Protein AF-A0A0N4WCD0-F1 (afdb_monomer_lite)

Secondary structure (DSSP, 8-state):
-PEEEES-TTS--EEEES-TT---HHHHHHHHHTT--HHHHHHSPPTTEEE--SSPPTT--EEES-EE-TT--GGGGG--EEES-EEEES---SBPPP-TT--EEE--SSS-SEEEES-TT--B-GGGTT-EEE-S-STTSEEEES-TT--B-GGGTTSHHHHHH-TTSPB--------SS-S----------------------PPP---PPP------------PPPPPP---------------------------------PPPP---------S-----TTSHHHHHHHHHHHGGG-

Radius of gyration: 32.23 Å; chains: 1; bounding box: 66×83×94 Å

Sequence (302 aa):
MPRLEIQDPFSSEIVIWDNPQLDTSPVLNECKIKKCPDRLMEHIQMPFTCSYQLPIPEGCLNVYGDFDLTNFHESFDQVESIIGTMTLSSSNLTSFPKLKNLRAIRQRNDGPVIIIENNPELRDVKALYSLDVYTRNADNAVHVANNTNLCINFTDLDQKFPLHYLGYVDRCMIMTSFVLFVNSIHTDEETVEHTIDYRVDYSVEEPPLDAVPSSETGDSEQIAEFEPAESADESEWHSNLIEDPDSRELSPGTTDHDETAEFEPTKPANKFIEYQFTDGSRIAPCLLSICILAISFMINFI

InterPro domains:
  IPR000494 Receptor L-domain [PF01030] (60-160)
  IPR036941 Receptor L-domain superfamily [G3DSA:3.80.20.20] (53-162)

Structure (mmCIF, N/CA/C/O backbone):
data_AF-A0A0N4WCD0-F1
#
_entry.id   AF-A0A0N4WCD0-F1
#
loop_
_atom_site.group_PDB
_atom_site.id
_atom_site.type_symbol
_atom_site.label_atom_id
_atom_site.label_alt_id
_atom_site.label_comp_id
_atom_site.label_asym_id
_atom_site.label_entity_id
_atom_site.label_seq_id
_atom_site.pdbx_PDB_ins_code
_atom_site.Cartn_x
_atom_site.Cartn_y
_atom_site.Cartn_z
_atom_site.occupancy
_atom_site.B_iso_or_equiv
_atom_site.auth_seq_id
_atom_site.auth_comp_id
_atom_site.auth_asym_id
_atom_site.auth_atom_id
_atom_site.pdbx_PDB_model_num
ATOM 1 N N . MET A 1 1 ? -20.954 -13.016 11.706 1.00 60.72 1 MET A N 1
ATOM 2 C CA . MET A 1 1 ? -20.855 -12.733 13.155 1.00 60.72 1 MET A CA 1
ATOM 3 C C . MET A 1 1 ? -19.471 -12.164 13.394 1.00 60.72 1 MET A C 1
ATOM 5 O O . MET A 1 1 ? -18.554 -12.702 12.784 1.00 60.72 1 MET A O 1
ATOM 9 N N . PRO A 1 2 ? -19.329 -11.102 14.20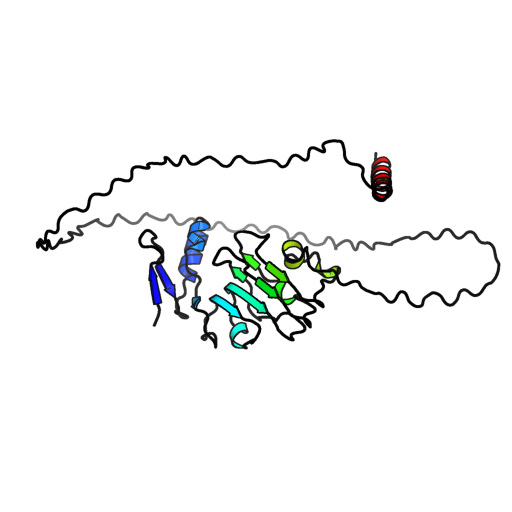5 1.00 77.88 2 PRO A N 1
ATOM 10 C CA . PRO A 1 2 ? -18.021 -10.539 14.519 1.00 77.88 2 PRO A CA 1
ATOM 11 C C . PRO A 1 2 ? -17.154 -11.581 15.229 1.00 77.88 2 PRO A C 1
ATOM 13 O O . PRO A 1 2 ? -17.665 -12.373 16.027 1.00 77.88 2 PRO A O 1
ATOM 16 N N . ARG A 1 3 ? -15.854 -11.582 14.938 1.00 78.06 3 ARG A N 1
ATOM 17 C CA . ARG A 1 3 ? -14.876 -12.439 15.613 1.00 78.06 3 ARG A CA 1
ATOM 18 C C . ARG A 1 3 ? -14.182 -11.622 16.696 1.00 78.06 3 ARG A C 1
ATOM 20 O O . ARG A 1 3 ? -13.513 -10.643 16.392 1.00 78.06 3 ARG A O 1
ATOM 27 N N . LEU A 1 4 ? -14.352 -12.037 17.947 1.00 79.38 4 LEU A N 1
ATOM 28 C CA . LEU A 1 4 ? -13.623 -11.487 19.086 1.00 79.38 4 LEU A CA 1
ATOM 29 C C . LEU A 1 4 ? -12.343 -12.294 19.276 1.00 79.38 4 LEU A C 1
ATOM 31 O O . LEU A 1 4 ? -12.405 -13.514 19.426 1.00 79.38 4 LEU A O 1
ATOM 35 N N . GLU A 1 5 ? -11.202 -11.621 19.259 1.00 77.62 5 GLU A N 1
ATOM 36 C CA . GLU A 1 5 ? -9.900 -12.246 19.460 1.00 77.62 5 GLU A CA 1
ATOM 37 C C . GLU A 1 5 ? -9.120 -11.468 20.516 1.00 77.62 5 GLU A C 1
ATOM 39 O O . GLU A 1 5 ? -8.972 -10.249 20.424 1.00 77.62 5 GLU A O 1
ATOM 44 N N . ILE A 1 6 ? -8.662 -12.188 21.541 1.00 73.75 6 ILE A N 1
ATOM 45 C CA . ILE A 1 6 ? -7.689 -11.690 22.513 1.00 73.75 6 ILE A CA 1
ATOM 46 C C . ILE A 1 6 ? -6.333 -12.084 21.942 1.00 73.75 6 ILE A C 1
ATOM 48 O O . ILE A 1 6 ? -6.036 -13.275 21.840 1.00 73.75 6 ILE A O 1
ATOM 52 N N . GLN A 1 7 ? -5.561 -11.099 21.491 1.00 68.06 7 GLN A N 1
ATOM 53 C CA . GLN A 1 7 ? -4.359 -11.356 20.697 1.00 68.06 7 GLN A CA 1
ATOM 54 C C . GLN A 1 7 ? -3.216 -11.949 21.539 1.00 68.06 7 GLN A C 1
ATOM 56 O O . GLN A 1 7 ? -2.458 -12.788 21.054 1.00 68.06 7 GLN A O 1
ATOM 61 N N . ASP A 1 8 ? -3.138 -11.561 22.812 1.00 71.69 8 ASP A N 1
ATOM 62 C CA . ASP A 1 8 ? -2.209 -12.086 23.815 1.00 71.69 8 ASP A CA 1
ATOM 63 C C . ASP A 1 8 ? -2.917 -12.085 25.186 1.00 71.69 8 ASP A C 1
ATOM 65 O O . ASP A 1 8 ? -3.483 -11.049 25.549 1.00 71.69 8 ASP A O 1
ATOM 69 N N . PRO A 1 9 ? -2.920 -13.196 25.955 1.00 65.69 9 PRO A N 1
ATOM 70 C CA . PRO A 1 9 ? -3.531 -13.258 27.289 1.00 65.69 9 PRO A CA 1
ATOM 71 C C . PRO A 1 9 ? -2.951 -12.256 28.300 1.00 65.69 9 PRO A C 1
ATOM 73 O O . PRO A 1 9 ? -3.588 -11.988 29.318 1.00 65.69 9 PRO A O 1
ATOM 76 N N . PHE A 1 10 ? -1.763 -11.710 28.041 1.00 76.06 10 PHE A N 1
ATOM 77 C CA . PHE A 1 10 ? -1.135 -10.662 28.845 1.00 76.06 10 PHE A CA 1
ATOM 78 C C . PHE A 1 10 ? -1.347 -9.255 28.270 1.00 76.06 10 PHE A C 1
ATOM 80 O O . PHE A 1 10 ? -1.013 -8.269 28.928 1.00 76.06 10 PHE A O 1
ATOM 87 N N . SER A 1 11 ? -1.923 -9.147 27.070 1.00 69.94 11 SER A N 1
ATOM 88 C CA . SER A 1 11 ? -2.360 -7.877 26.494 1.00 69.94 11 SER A CA 1
ATOM 89 C C . SER A 1 11 ? -3.819 -7.604 26.852 1.00 69.94 11 SER A C 1
ATOM 91 O O . SER A 1 11 ? -4.660 -8.500 26.879 1.00 69.94 11 SER A O 1
ATOM 93 N N . SER A 1 12 ? -4.150 -6.337 27.077 1.00 67.50 12 SER A N 1
ATOM 94 C CA . SER A 1 12 ? -5.537 -5.871 27.163 1.00 67.50 12 SER A CA 1
ATOM 95 C C . SER A 1 12 ? -6.133 -5.553 25.783 1.00 67.50 12 SER A C 1
ATOM 97 O O . SER A 1 12 ? -7.112 -4.810 25.691 1.00 67.50 12 SER A O 1
ATOM 99 N N . GLU A 1 13 ? -5.549 -6.086 24.705 1.00 76.31 13 GLU A N 1
ATOM 100 C CA . GLU A 1 13 ? -5.993 -5.825 23.340 1.00 76.31 13 GLU A CA 1
ATOM 101 C C . GLU A 1 13 ? -7.148 -6.761 22.969 1.00 76.31 13 GLU A C 1
ATOM 103 O O . GLU A 1 13 ? -6.990 -7.974 22.807 1.00 76.31 13 GLU A O 1
ATOM 108 N N . ILE A 1 14 ? -8.341 -6.176 22.861 1.00 75.88 14 ILE A N 1
ATOM 109 C CA . ILE A 1 14 ? -9.536 -6.845 22.352 1.00 75.88 14 ILE A CA 1
ATOM 110 C C . ILE A 1 14 ? -9.731 -6.379 20.920 1.00 75.88 14 ILE A C 1
ATOM 112 O O . ILE A 1 14 ? -10.018 -5.202 20.692 1.00 75.88 14 ILE A O 1
ATOM 116 N N . VAL A 1 15 ? -9.636 -7.305 19.968 1.00 80.75 15 VAL A N 1
ATOM 117 C CA . VAL A 1 15 ? -9.880 -6.994 18.559 1.00 80.75 15 VAL A CA 1
ATOM 118 C C . VAL A 1 15 ? -11.186 -7.628 18.096 1.00 80.75 15 VAL A C 1
ATOM 120 O O . VAL A 1 15 ? -11.458 -8.802 18.360 1.00 80.75 15 VAL A O 1
ATOM 123 N N . ILE A 1 16 ? -12.019 -6.834 17.421 1.00 83.31 16 ILE A N 1
ATOM 124 C CA . ILE A 1 16 ? -13.341 -7.225 16.928 1.00 83.31 16 ILE A CA 1
ATOM 125 C C . ILE A 1 16 ? -13.317 -7.247 15.399 1.00 83.31 16 ILE A C 1
ATOM 127 O O . ILE A 1 16 ? -13.691 -6.284 14.732 1.00 83.31 16 ILE A O 1
ATOM 131 N N . TRP A 1 17 ? -12.890 -8.357 14.817 1.00 82.31 17 TRP A N 1
ATOM 132 C CA . TRP A 1 17 ? -12.804 -8.494 13.367 1.00 82.31 17 TRP A CA 1
ATOM 133 C C . TRP A 1 17 ? -14.173 -8.722 12.714 1.00 82.31 17 TRP A C 1
ATOM 135 O O . TRP A 1 17 ? -15.130 -9.178 13.350 1.00 82.31 17 TRP A O 1
ATOM 145 N N . ASP A 1 18 ? -14.237 -8.443 11.410 1.00 87.00 18 ASP A N 1
ATOM 146 C CA . ASP A 1 18 ? -15.380 -8.741 10.536 1.00 87.00 18 ASP A CA 1
ATOM 147 C C . ASP A 1 18 ? -16.692 -8.090 10.995 1.00 87.00 18 ASP A C 1
ATOM 149 O O . ASP A 1 18 ? -17.779 -8.671 10.899 1.00 87.00 18 ASP A O 1
ATOM 153 N N . ASN A 1 19 ? -16.584 -6.860 11.501 1.00 86.56 19 ASN A N 1
ATOM 154 C CA . ASN A 1 19 ? -17.726 -6.037 11.864 1.00 86.56 19 ASN A CA 1
ATOM 155 C C . ASN A 1 19 ? -17.724 -4.720 11.073 1.00 86.56 19 ASN A C 1
ATOM 157 O O . ASN A 1 19 ? -17.278 -3.695 11.592 1.00 86.56 19 ASN A O 1
ATOM 161 N N . PRO A 1 20 ? -18.271 -4.704 9.843 1.00 87.69 20 PRO A N 1
ATOM 162 C CA . PRO A 1 20 ? -18.365 -3.485 9.038 1.00 87.69 20 PRO A CA 1
ATOM 163 C C . PRO A 1 20 ? -19.320 -2.438 9.632 1.00 87.69 20 PRO A C 1
ATOM 165 O O . PRO A 1 20 ? -19.460 -1.362 9.073 1.00 87.69 20 PRO A O 1
ATOM 168 N N . GLN A 1 21 ? -20.004 -2.737 10.741 1.00 90.62 21 GLN A N 1
ATOM 169 C CA . GLN A 1 21 ? -20.857 -1.792 11.469 1.00 90.62 21 GLN A CA 1
ATOM 170 C C . GLN A 1 21 ? -20.163 -1.218 12.712 1.00 90.62 21 GLN A C 1
ATOM 172 O O . GLN A 1 21 ? -20.718 -0.343 13.374 1.00 90.62 21 GLN A O 1
ATOM 177 N N . LEU A 1 22 ? -18.973 -1.717 13.069 1.00 90.75 22 LEU A N 1
ATOM 178 C CA . LEU A 1 22 ? -18.235 -1.220 14.221 1.00 90.75 22 LEU A CA 1
ATOM 179 C C . LEU A 1 22 ? -17.537 0.094 13.872 1.00 90.75 22 LEU A C 1
ATOM 181 O O . LEU A 1 22 ? -16.504 0.107 13.202 1.00 90.75 22 LEU A O 1
ATOM 185 N N . ASP A 1 23 ? -18.088 1.189 14.378 1.00 93.19 23 ASP A N 1
ATOM 186 C CA . ASP A 1 23 ? -17.483 2.511 14.286 1.00 93.19 23 ASP A CA 1
ATOM 187 C C . ASP A 1 23 ? -16.701 2.843 15.567 1.00 93.19 23 ASP A C 1
ATOM 189 O O . ASP A 1 23 ? -17.269 3.205 16.598 1.00 93.19 23 ASP A O 1
ATOM 193 N N . THR A 1 24 ? -15.376 2.720 15.504 1.00 92.50 24 THR A N 1
ATOM 194 C CA . THR A 1 24 ? -14.452 3.123 16.577 1.00 92.50 24 THR A CA 1
ATOM 195 C C . THR A 1 24 ? -13.993 4.580 16.461 1.00 92.50 24 THR A C 1
ATOM 197 O O . THR A 1 24 ? -13.193 5.037 17.284 1.00 92.50 24 THR A O 1
ATOM 200 N N . SER A 1 25 ? -14.510 5.351 15.495 1.00 92.81 25 SER A N 1
ATOM 201 C CA . SER A 1 25 ? -14.170 6.770 15.325 1.00 92.81 25 SER A CA 1
ATOM 202 C C . SER A 1 25 ? -14.362 7.599 16.602 1.00 92.81 25 SER A C 1
ATOM 204 O O . SER A 1 25 ? -13.485 8.419 16.884 1.00 92.81 25 SER A O 1
ATOM 206 N N . PRO A 1 26 ? -15.419 7.397 17.425 1.00 94.38 26 PRO A N 1
ATOM 207 C CA . PRO A 1 26 ? -15.561 8.119 18.691 1.00 94.38 26 PRO A CA 1
ATOM 208 C C . PRO A 1 26 ? -14.384 7.890 19.646 1.00 94.38 26 PRO A C 1
ATOM 210 O O . PRO A 1 26 ? -13.879 8.842 20.236 1.00 94.38 26 PRO A O 1
ATOM 213 N N . VAL A 1 27 ? -13.897 6.648 19.745 1.00 92.38 27 VAL A N 1
ATOM 214 C CA . VAL A 1 27 ? -12.764 6.282 20.610 1.00 92.38 27 VAL A CA 1
ATOM 215 C C . VAL A 1 27 ? -11.472 6.905 20.089 1.00 92.38 27 VAL A C 1
ATOM 217 O O . VAL A 1 27 ? -10.740 7.531 20.851 1.00 92.38 27 VAL A O 1
ATOM 220 N N . LEU A 1 28 ? -11.212 6.804 18.781 1.00 91.50 28 LEU A N 1
ATOM 221 C CA . LEU A 1 28 ? -10.042 7.423 18.150 1.00 91.50 28 LEU A CA 1
ATOM 222 C C . LEU A 1 28 ? -10.035 8.948 18.322 1.00 91.50 28 LEU A C 1
ATOM 224 O O . LEU A 1 28 ? -8.986 9.535 18.585 1.00 91.50 28 LEU A O 1
ATOM 228 N N . ASN A 1 29 ? -11.192 9.597 18.178 1.00 93.94 29 ASN A N 1
ATOM 229 C CA . ASN A 1 29 ? -11.321 11.044 18.332 1.00 93.94 29 ASN A CA 1
ATOM 230 C C . ASN A 1 29 ? -11.082 11.479 19.778 1.00 93.94 29 ASN A C 1
ATOM 232 O O . ASN A 1 29 ? -10.297 12.398 20.008 1.00 93.94 29 ASN A O 1
ATOM 236 N N . GLU A 1 30 ? -11.680 10.784 20.744 1.00 94.38 30 GLU A N 1
ATOM 237 C CA . GLU A 1 30 ? -11.441 11.031 22.167 1.00 94.38 30 GLU A CA 1
ATOM 238 C C . GLU A 1 30 ? -9.956 10.865 22.519 1.00 94.38 30 GLU A C 1
ATOM 240 O O . GLU A 1 30 ? -9.372 11.688 23.225 1.00 94.38 30 GLU A O 1
ATOM 245 N N . CYS A 1 31 ? -9.309 9.842 21.961 1.00 92.12 31 CYS A N 1
ATOM 246 C CA . CYS A 1 31 ? -7.898 9.572 22.196 1.00 92.12 31 CYS A CA 1
ATOM 247 C C . CYS A 1 31 ? -6.991 10.672 21.609 1.00 92.12 31 CYS A C 1
ATOM 249 O O . CYS A 1 31 ? -6.043 11.113 22.261 1.00 92.12 31 CYS A O 1
ATOM 251 N N . LYS A 1 32 ? -7.323 11.202 20.422 1.00 93.81 32 LYS A N 1
ATOM 252 C CA . LYS A 1 32 ? -6.646 12.376 19.839 1.00 93.81 32 LYS A CA 1
ATOM 253 C C . LYS A 1 32 ? -6.816 13.624 20.706 1.00 93.81 32 LYS A C 1
ATOM 255 O O . LYS A 1 32 ? -5.830 14.313 20.964 1.00 93.81 32 LYS A O 1
ATOM 260 N N . ILE A 1 33 ? -8.034 13.901 21.182 1.00 96.25 33 ILE A N 1
ATOM 261 C CA . ILE A 1 33 ? -8.335 15.042 22.068 1.00 96.25 33 ILE A CA 1
ATOM 262 C C . ILE A 1 33 ? -7.516 14.940 23.359 1.00 96.25 33 ILE A C 1
ATOM 264 O O . ILE A 1 33 ? -6.890 15.912 23.784 1.00 96.25 33 ILE A O 1
ATOM 268 N N . LYS A 1 34 ? -7.450 13.739 23.939 1.00 96.81 34 LYS A N 1
ATOM 269 C CA . LYS A 1 34 ? -6.673 13.441 25.147 1.00 96.81 34 LYS A CA 1
ATOM 270 C C . LYS A 1 34 ? -5.171 13.277 24.908 1.00 96.81 34 LYS A C 1
ATOM 272 O O . LYS A 1 34 ? -4.444 13.044 25.870 1.00 96.81 34 LYS A O 1
ATOM 277 N N . LYS A 1 35 ? -4.695 13.427 23.664 1.00 95.88 35 LYS A N 1
ATOM 278 C CA . LYS A 1 35 ? -3.290 13.238 23.266 1.00 95.88 35 LYS A CA 1
ATOM 279 C C . LYS A 1 35 ? -2.725 11.909 23.765 1.00 95.88 35 LYS A C 1
ATOM 281 O O . LYS A 1 35 ? -1.661 11.863 24.383 1.00 95.88 35 LYS A O 1
ATOM 286 N N . CYS A 1 36 ? -3.465 10.833 23.522 1.00 93.00 36 CYS A N 1
ATOM 287 C CA . CYS A 1 36 ? -2.979 9.490 23.779 1.00 93.00 36 CYS A CA 1
ATOM 288 C C . CYS A 1 36 ? -1.580 9.283 23.187 1.00 93.00 36 CYS A C 1
ATOM 290 O O . CYS A 1 36 ? -1.308 9.787 22.095 1.00 93.00 36 CYS A O 1
ATOM 292 N N . PRO A 1 37 ? -0.712 8.505 23.853 1.00 90.75 37 PRO A N 1
ATOM 293 C CA . PRO A 1 37 ? 0.545 8.085 23.254 1.00 90.75 37 PRO A CA 1
ATOM 294 C C . PRO A 1 37 ? 0.295 7.403 21.905 1.00 90.75 37 PRO A C 1
ATOM 296 O O . PRO A 1 37 ? -0.642 6.610 21.795 1.00 90.75 37 PRO A O 1
ATOM 299 N N . ASP A 1 38 ? 1.159 7.635 20.915 1.00 84.19 38 ASP A N 1
ATOM 300 C CA . ASP A 1 38 ? 1.028 7.030 19.577 1.00 84.19 38 ASP A CA 1
ATOM 301 C C . ASP A 1 38 ? 0.910 5.504 19.647 1.00 84.19 38 ASP A C 1
ATOM 303 O O . ASP A 1 38 ? 0.088 4.903 18.963 1.00 84.19 38 ASP A O 1
ATOM 307 N N . ARG A 1 39 ? 1.639 4.886 20.585 1.00 82.88 39 ARG A N 1
ATOM 308 C CA . ARG A 1 39 ? 1.532 3.450 20.865 1.00 82.88 39 ARG A CA 1
ATOM 309 C C . ARG A 1 39 ? 0.102 3.033 21.179 1.00 82.88 39 ARG A C 1
ATOM 311 O O . ARG A 1 39 ? -0.345 2.023 20.673 1.00 82.88 39 ARG A O 1
ATOM 318 N N . LEU A 1 40 ? -0.634 3.792 21.987 1.00 85.06 40 LEU A N 1
ATOM 319 C CA . LEU A 1 40 ? -2.020 3.452 22.309 1.00 85.06 40 LEU A CA 1
ATOM 320 C C . LEU A 1 40 ? -2.932 3.615 21.087 1.00 85.06 40 LEU A C 1
ATOM 322 O O . LEU A 1 40 ? -3.799 2.778 20.864 1.00 85.06 40 LEU A O 1
ATOM 326 N N . MET A 1 41 ? -2.704 4.649 20.273 1.00 85.12 41 MET A N 1
ATOM 327 C CA . MET A 1 41 ? -3.447 4.858 19.026 1.00 85.12 41 MET A CA 1
ATOM 328 C C . MET A 1 41 ? -3.293 3.685 18.051 1.00 85.12 41 MET A C 1
ATOM 330 O O . MET A 1 41 ? -4.239 3.370 17.337 1.00 85.12 41 MET A O 1
ATOM 334 N N . GLU A 1 42 ? -2.131 3.029 18.033 1.00 82.56 42 GLU A N 1
ATOM 335 C CA . GLU A 1 42 ? -1.868 1.850 17.198 1.00 82.56 42 GLU A CA 1
ATOM 336 C C . GLU A 1 42 ? -2.659 0.603 17.624 1.00 82.56 42 GLU A C 1
ATOM 338 O O . GLU A 1 42 ? -2.931 -0.236 16.770 1.00 82.56 42 GLU A O 1
ATOM 343 N N . HIS A 1 43 ? -3.064 0.503 18.897 1.00 84.38 43 HIS A N 1
ATOM 344 C CA . HIS A 1 43 ? -3.855 -0.623 19.423 1.00 84.38 43 HIS A CA 1
ATOM 345 C C . HIS A 1 43 ? -5.368 -0.368 19.341 1.00 84.38 43 HIS A C 1
ATOM 347 O O . HIS A 1 43 ? -6.177 -1.256 19.610 1.00 84.38 43 HIS A O 1
ATOM 353 N N . ILE A 1 44 ? -5.794 0.852 18.991 1.00 86.12 44 ILE A N 1
ATOM 354 C CA . ILE A 1 44 ? -7.212 1.117 18.748 1.00 86.12 44 ILE A CA 1
ATOM 355 C C . ILE A 1 44 ? -7.539 0.623 17.347 1.00 86.12 44 ILE A C 1
ATOM 357 O O . ILE A 1 44 ? -7.077 1.173 16.346 1.00 86.12 44 ILE A O 1
ATOM 361 N N . GLN A 1 45 ? -8.387 -0.399 17.284 1.00 88.44 45 GLN A N 1
ATOM 362 C CA . GLN A 1 45 ? -8.891 -0.923 16.025 1.00 88.44 45 GLN A CA 1
ATOM 363 C C . GLN A 1 45 ? -9.499 0.201 15.172 1.00 88.44 45 GLN A C 1
ATOM 365 O O . GLN A 1 45 ? -10.315 0.991 15.649 1.00 88.44 45 GLN A O 1
ATOM 370 N N . MET A 1 46 ? -9.135 0.247 13.890 1.00 90.44 46 MET A N 1
ATOM 371 C CA . MET A 1 46 ? -9.705 1.192 12.928 1.00 90.44 46 MET A CA 1
ATOM 372 C C . MET A 1 46 ? -11.205 0.912 12.700 1.00 90.44 46 MET A C 1
ATOM 374 O O . MET A 1 46 ? -11.628 -0.250 12.724 1.00 90.44 46 MET A O 1
ATOM 378 N N . PRO A 1 47 ? -12.029 1.942 12.453 1.00 91.81 47 PRO A N 1
ATOM 379 C CA . PRO A 1 47 ? -13.461 1.760 12.243 1.00 91.81 47 PRO A CA 1
ATOM 380 C C . PRO A 1 47 ? -13.710 0.973 10.954 1.00 91.81 47 PRO A C 1
ATOM 382 O O . PRO A 1 47 ? -12.929 1.061 10.008 1.00 91.81 47 PRO A O 1
ATOM 385 N N . PHE A 1 48 ? -14.795 0.204 10.895 1.00 94.12 48 PHE A N 1
ATOM 386 C CA . PHE A 1 48 ? -15.190 -0.533 9.688 1.00 94.12 48 PHE A CA 1
ATOM 387 C C . PHE A 1 48 ? -14.105 -1.501 9.176 1.00 94.12 48 PHE A C 1
ATOM 389 O O . PHE A 1 48 ? -13.883 -1.633 7.968 1.00 94.12 48 PHE A O 1
ATOM 396 N N . THR A 1 49 ? -13.385 -2.139 10.107 1.00 93.19 49 THR A N 1
ATOM 397 C CA . THR A 1 49 ? -12.309 -3.080 9.776 1.00 93.19 49 THR A CA 1
ATOM 398 C C . THR A 1 49 ? -12.844 -4.486 9.522 1.00 93.19 49 THR A C 1
ATOM 400 O O . THR A 1 49 ? -13.602 -5.034 10.326 1.00 93.19 49 THR A O 1
ATOM 403 N N . CYS A 1 50 ? -12.386 -5.096 8.432 1.00 94.81 50 CYS A N 1
ATOM 404 C CA . CYS A 1 50 ? -12.741 -6.453 8.030 1.00 94.81 50 CYS A CA 1
ATOM 405 C C . CYS A 1 50 ? -11.497 -7.264 7.663 1.00 94.81 50 CYS A C 1
ATOM 407 O O . CYS A 1 50 ? -10.476 -6.709 7.259 1.00 94.81 50 CYS A O 1
ATOM 409 N N . SER A 1 51 ? -11.587 -8.584 7.752 1.00 95.00 51 SER A N 1
ATOM 410 C CA . SER A 1 51 ? -10.584 -9.478 7.179 1.00 95.00 51 SER A CA 1
ATOM 411 C C . SER A 1 51 ? -10.694 -9.477 5.656 1.00 95.00 51 SER A C 1
ATOM 413 O O . SER A 1 51 ? -11.786 -9.355 5.096 1.00 95.00 51 SER A O 1
ATOM 415 N N . TYR A 1 52 ? -9.565 -9.649 4.977 1.00 95.69 52 TYR A N 1
ATOM 416 C CA . TYR A 1 52 ? -9.531 -9.778 3.528 1.00 95.69 52 TYR A CA 1
ATOM 417 C C . TYR A 1 52 ? -10.319 -11.009 3.066 1.00 95.69 52 TYR A C 1
ATOM 419 O O . TYR A 1 52 ? -10.011 -12.143 3.436 1.00 95.69 52 TYR A O 1
ATOM 427 N N . GLN A 1 53 ? -11.341 -10.766 2.248 1.00 95.06 53 GLN A N 1
ATOM 428 C CA . GLN A 1 53 ? -12.167 -11.771 1.585 1.00 95.06 53 GLN A CA 1
ATOM 429 C C . GLN A 1 53 ? -12.581 -11.218 0.218 1.00 95.06 53 GLN A C 1
ATOM 431 O O . GLN A 1 53 ? -12.765 -10.011 0.075 1.00 95.06 53 GLN A O 1
ATOM 436 N N . LEU A 1 54 ? -12.723 -12.085 -0.785 1.00 95.62 54 LEU A N 1
ATOM 437 C CA . LEU A 1 54 ? -13.192 -11.705 -2.118 1.00 95.62 54 LEU A CA 1
ATOM 438 C C . LEU A 1 54 ? -14.621 -12.229 -2.355 1.00 95.62 54 LEU A C 1
ATOM 440 O O . LEU A 1 54 ? -14.838 -13.434 -2.208 1.00 95.62 54 LEU A O 1
ATOM 444 N N . PRO A 1 55 ? -15.580 -11.373 -2.762 1.00 96.25 55 PRO A N 1
ATOM 445 C CA . PRO A 1 55 ? -15.472 -9.910 -2.860 1.00 96.25 55 PRO A CA 1
ATOM 446 C C . PRO A 1 55 ? -15.325 -9.244 -1.478 1.00 96.25 55 PRO A C 1
ATOM 448 O O . PRO A 1 55 ? -15.772 -9.802 -0.475 1.00 96.25 55 PRO A O 1
ATOM 451 N N . ILE A 1 56 ? -14.734 -8.040 -1.431 1.00 96.50 56 ILE A N 1
ATOM 452 C CA . ILE A 1 56 ? -14.638 -7.261 -0.181 1.00 96.50 56 ILE A CA 1
ATOM 453 C C . ILE A 1 56 ? -16.064 -6.919 0.283 1.00 96.50 56 ILE A C 1
ATOM 455 O O . ILE A 1 56 ? -16.812 -6.338 -0.515 1.00 96.50 56 ILE A O 1
ATOM 459 N N . PRO A 1 57 ? -16.458 -7.248 1.531 1.00 95.81 57 PRO A N 1
ATOM 460 C CA . PRO A 1 57 ? -17.807 -6.967 2.008 1.00 95.81 57 PRO A CA 1
ATOM 461 C C . PRO A 1 57 ? -18.116 -5.466 1.982 1.00 95.81 57 PRO A C 1
ATOM 463 O O . PRO A 1 57 ? -17.244 -4.631 2.222 1.00 95.81 57 PRO A O 1
ATOM 466 N N . GLU A 1 58 ? -19.366 -5.124 1.683 1.00 95.94 58 GLU A N 1
ATOM 467 C CA . GLU A 1 58 ? -19.802 -3.731 1.597 1.00 95.94 58 GLU A CA 1
ATOM 468 C C . GLU A 1 58 ? -19.621 -3.005 2.938 1.00 95.94 58 GLU A C 1
ATOM 470 O O . GLU A 1 58 ? -19.957 -3.531 4.003 1.00 95.94 58 GLU A O 1
ATOM 475 N N . GLY A 1 59 ? -19.078 -1.787 2.876 1.00 94.94 59 GLY A N 1
ATOM 476 C CA . GLY A 1 59 ? -18.821 -0.950 4.049 1.00 94.94 59 GLY A CA 1
ATOM 477 C C . GLY A 1 59 ? -17.483 -1.224 4.737 1.00 94.94 59 GLY A C 1
ATOM 478 O O . GLY A 1 59 ? -17.123 -0.489 5.650 1.00 94.94 59 GLY A O 1
ATOM 479 N N . CYS A 1 60 ? -16.712 -2.222 4.297 1.00 96.19 60 CYS A N 1
ATOM 480 C CA . CYS A 1 60 ? -15.356 -2.451 4.793 1.00 96.19 60 CYS A CA 1
ATOM 481 C C . CYS A 1 60 ? -14.382 -1.427 4.193 1.00 96.19 60 CYS A C 1
ATOM 483 O O . CYS A 1 60 ? -13.912 -1.584 3.065 1.00 96.19 60 CYS A O 1
ATOM 485 N N . LEU A 1 61 ? -14.064 -0.382 4.959 1.00 96.81 61 LEU A N 1
ATOM 486 C CA . LEU A 1 61 ? -13.122 0.664 4.540 1.00 96.81 61 LEU A CA 1
ATOM 487 C C . LEU A 1 61 ? -11.674 0.314 4.900 1.00 96.81 61 LEU A C 1
ATOM 489 O O . LEU A 1 61 ? -10.744 0.694 4.189 1.00 96.81 61 LEU A O 1
ATOM 493 N N . ASN A 1 62 ? -11.477 -0.424 5.992 1.00 96.31 62 ASN A N 1
ATOM 494 C CA . ASN A 1 62 ? -10.170 -0.873 6.455 1.00 96.31 62 ASN A CA 1
ATOM 495 C C . ASN A 1 62 ? -10.103 -2.394 6.314 1.00 96.31 62 ASN A C 1
ATOM 497 O O . ASN A 1 62 ? -10.983 -3.102 6.804 1.00 96.31 62 ASN A O 1
ATOM 501 N N . VAL A 1 63 ? -9.079 -2.918 5.644 1.00 96.44 63 VAL A N 1
ATOM 502 C CA . VAL A 1 63 ? -8.980 -4.363 5.406 1.00 96.44 63 VAL A CA 1
ATOM 503 C C . VAL A 1 63 ? -7.672 -4.919 5.935 1.00 96.44 63 VAL A C 1
ATOM 505 O O . VAL A 1 63 ? -6.597 -4.379 5.685 1.00 96.44 63 VAL A O 1
ATOM 508 N N . TYR A 1 64 ? -7.779 -6.025 6.659 1.00 95.06 64 TYR A N 1
ATOM 509 C CA . TYR A 1 64 ? -6.664 -6.747 7.241 1.00 95.06 64 TYR A CA 1
ATOM 510 C C . TYR A 1 64 ? -6.350 -8.010 6.442 1.00 95.06 64 TYR A C 1
ATOM 512 O O . TYR A 1 64 ? -7.208 -8.880 6.289 1.00 95.06 64 TYR A O 1
ATOM 520 N N . GLY A 1 65 ? -5.116 -8.138 5.960 1.00 95.56 65 GLY A N 1
ATOM 521 C CA . GLY A 1 65 ? -4.663 -9.303 5.202 1.00 95.56 65 GLY A CA 1
ATOM 522 C C . GLY A 1 65 ? -3.805 -8.946 3.997 1.00 95.56 65 GLY A C 1
ATOM 523 O O . GLY A 1 65 ? -3.433 -7.789 3.799 1.00 95.56 65 GLY A O 1
ATOM 524 N N . ASP A 1 66 ? -3.505 -9.966 3.199 1.00 95.62 66 ASP A N 1
ATOM 525 C CA . ASP A 1 66 ? -2.623 -9.844 2.045 1.00 95.62 66 ASP A CA 1
ATOM 526 C C . ASP A 1 66 ? -3.444 -9.714 0.758 1.00 95.62 66 ASP A C 1
ATOM 528 O O . ASP A 1 66 ? -4.288 -10.555 0.448 1.00 95.62 66 ASP A O 1
ATOM 532 N N . PHE A 1 67 ? -3.209 -8.632 0.020 1.00 96.38 67 PHE A N 1
ATOM 533 C CA . PHE A 1 67 ? -3.927 -8.284 -1.199 1.00 96.38 67 PHE A CA 1
ATOM 534 C C . PHE A 1 67 ? -3.157 -8.767 -2.419 1.00 96.38 67 PHE A C 1
ATOM 536 O O . PHE A 1 67 ? -2.125 -8.195 -2.762 1.00 96.38 67 PHE A O 1
ATOM 543 N N . ASP A 1 68 ? -3.687 -9.768 -3.115 1.00 96.88 68 ASP A N 1
ATOM 544 C CA . ASP A 1 68 ? -3.208 -10.133 -4.447 1.00 96.88 68 ASP A CA 1
ATOM 545 C C . ASP A 1 68 ? -3.906 -9.273 -5.512 1.00 96.88 68 ASP A C 1
ATOM 547 O O . ASP A 1 68 ? -5.120 -9.352 -5.716 1.00 96.88 68 ASP A O 1
ATOM 551 N N . LEU A 1 69 ? -3.130 -8.431 -6.192 1.00 97.25 69 LEU A N 1
ATOM 552 C CA . LEU A 1 69 ? -3.592 -7.544 -7.256 1.00 97.25 69 LEU A CA 1
ATOM 553 C C . LEU A 1 69 ? -3.544 -8.178 -8.649 1.00 97.25 69 LEU A C 1
ATOM 555 O O . LEU A 1 69 ? -3.988 -7.549 -9.612 1.00 97.25 69 LEU A O 1
ATOM 559 N N . THR A 1 70 ? -3.030 -9.403 -8.780 1.00 95.12 70 THR A N 1
ATOM 560 C CA . THR A 1 70 ? -2.967 -10.124 -10.062 1.00 95.12 70 THR A CA 1
ATOM 561 C C . THR A 1 70 ? -4.364 -10.299 -10.657 1.00 95.12 70 THR A C 1
ATOM 563 O O . THR A 1 70 ? -4.559 -10.159 -11.864 1.00 95.12 70 THR A O 1
ATOM 566 N N . ASN A 1 71 ? -5.354 -10.532 -9.789 1.00 91.69 71 ASN A N 1
ATOM 567 C CA . ASN A 1 71 ? -6.766 -10.650 -10.133 1.00 91.69 71 ASN A CA 1
ATOM 568 C C . ASN A 1 71 ? -7.551 -9.467 -9.553 1.00 91.69 71 ASN A C 1
ATOM 570 O O . ASN A 1 71 ? -8.318 -9.623 -8.602 1.00 91.69 71 ASN A O 1
ATOM 574 N N . PHE A 1 72 ? -7.329 -8.270 -10.106 1.00 94.06 72 PHE A N 1
ATOM 575 C CA . PHE A 1 72 ? -8.018 -7.057 -9.662 1.00 94.06 72 PHE A CA 1
ATOM 576 C C . PHE A 1 72 ? -9.544 -7.248 -9.632 1.00 94.06 72 PHE A C 1
ATOM 578 O O . PHE A 1 72 ? -10.148 -7.664 -10.623 1.00 94.06 72 PHE A O 1
ATOM 585 N N . HIS A 1 73 ? -10.163 -6.900 -8.503 1.00 96.06 73 HIS A N 1
ATOM 586 C CA . HIS A 1 73 ? -11.607 -6.949 -8.303 1.00 96.06 73 HIS A CA 1
ATOM 587 C C . HIS A 1 73 ? -12.139 -5.548 -7.979 1.00 96.06 73 HIS A C 1
ATOM 589 O O . HIS A 1 73 ? -11.562 -4.836 -7.160 1.00 96.06 73 HIS A O 1
ATOM 595 N N . GLU A 1 74 ? -13.271 -5.158 -8.570 1.00 96.56 74 GLU A N 1
ATOM 596 C CA . GLU A 1 74 ? -13.863 -3.816 -8.403 1.00 96.56 74 GLU A CA 1
ATOM 597 C C . GLU A 1 74 ? -14.173 -3.461 -6.939 1.00 96.56 74 GLU A C 1
ATOM 599 O O . GLU A 1 74 ? -14.104 -2.303 -6.538 1.00 96.56 74 GLU A O 1
ATOM 604 N N . SER A 1 75 ? -14.435 -4.466 -6.098 1.00 97.25 75 SER A N 1
ATOM 605 C CA . SER A 1 75 ? -14.668 -4.265 -4.662 1.00 97.25 75 SER A CA 1
ATOM 606 C C . SER A 1 75 ? -13.458 -3.692 -3.915 1.00 97.25 75 SER A C 1
ATOM 608 O O . SER A 1 75 ? -13.615 -3.282 -2.769 1.00 97.25 75 SER A O 1
ATOM 610 N N . PHE A 1 76 ? -12.260 -3.689 -4.510 1.00 97.50 76 PHE A N 1
ATOM 611 C CA . PHE A 1 76 ? -11.082 -3.033 -3.936 1.00 97.50 76 PHE A CA 1
ATOM 612 C C . PHE A 1 76 ? -11.202 -1.507 -3.941 1.00 97.50 76 PHE A C 1
ATOM 614 O O . PHE A 1 76 ? -10.579 -0.853 -3.110 1.00 97.50 76 PHE A O 1
ATOM 621 N N . ASP A 1 77 ? -12.035 -0.930 -4.810 1.00 97.62 77 ASP A N 1
ATOM 622 C CA . ASP A 1 77 ? -12.171 0.523 -4.920 1.00 97.62 77 ASP A CA 1
ATOM 623 C C . ASP A 1 77 ? -12.808 1.180 -3.693 1.00 97.62 77 ASP A C 1
ATOM 625 O O . ASP A 1 77 ? -12.644 2.386 -3.517 1.00 97.62 77 ASP A O 1
ATOM 629 N N . GLN A 1 78 ? -13.503 0.422 -2.836 1.00 97.56 78 GLN A N 1
ATOM 630 C CA . GLN A 1 78 ? -14.068 0.941 -1.585 1.00 97.56 78 GLN A CA 1
ATOM 631 C C . GLN A 1 78 ? -13.041 1.021 -0.444 1.00 97.56 78 GLN A C 1
ATOM 633 O O . GLN A 1 78 ? -13.275 1.735 0.527 1.00 97.56 78 GLN A O 1
ATOM 638 N N . VAL A 1 79 ? -11.923 0.294 -0.552 1.00 97.94 79 VAL A N 1
ATOM 639 C CA . VAL A 1 79 ? -10.931 0.166 0.520 1.00 97.94 79 VAL A CA 1
ATOM 640 C C . VAL A 1 79 ? -10.132 1.460 0.632 1.00 97.94 79 VAL A C 1
ATOM 642 O O . VAL A 1 79 ? -9.546 1.925 -0.343 1.00 97.94 79 VAL A O 1
ATOM 645 N N . GLU A 1 80 ? -10.086 2.029 1.832 1.00 98.06 80 GLU A N 1
ATOM 646 C CA . GLU A 1 80 ? -9.331 3.245 2.142 1.00 98.06 80 GLU A CA 1
ATOM 647 C C . GLU A 1 80 ? -7.954 2.944 2.739 1.00 98.06 80 GLU A C 1
ATOM 649 O O . GLU A 1 80 ? -7.001 3.701 2.528 1.00 98.06 80 GLU A O 1
ATOM 654 N N . SER A 1 81 ? -7.832 1.833 3.467 1.00 97.50 81 SER A N 1
ATOM 655 C CA . SER A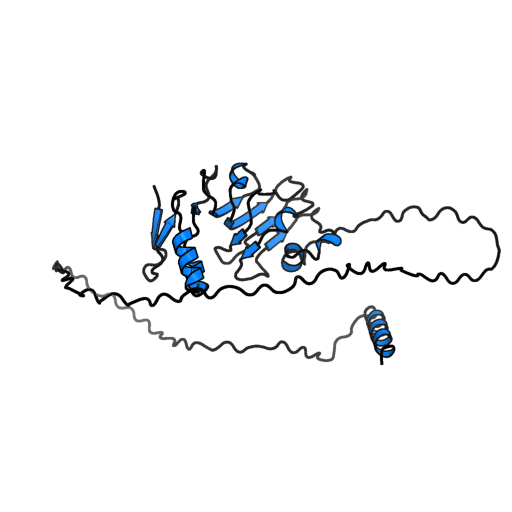 1 81 ? -6.599 1.446 4.149 1.00 97.50 81 SER A CA 1
ATOM 656 C C . SER A 1 81 ? -6.428 -0.068 4.197 1.00 97.50 81 SER A C 1
ATOM 658 O O . SER A 1 81 ? -7.378 -0.809 4.460 1.00 97.50 81 SER A O 1
ATOM 660 N N . ILE A 1 82 ? -5.192 -0.519 3.995 1.00 97.56 82 ILE A N 1
ATOM 661 C CA . ILE A 1 82 ? -4.801 -1.929 4.088 1.00 97.56 82 ILE A CA 1
ATOM 662 C C . ILE A 1 82 ? -3.843 -2.112 5.264 1.00 97.56 82 ILE A C 1
ATOM 664 O O . ILE A 1 82 ? -2.887 -1.355 5.420 1.00 97.56 82 ILE A O 1
ATOM 668 N N . ILE A 1 83 ? -4.075 -3.138 6.078 1.00 96.00 83 ILE A N 1
ATOM 669 C CA . ILE A 1 83 ? -3.162 -3.593 7.130 1.00 96.00 83 ILE A CA 1
ATOM 670 C C . ILE A 1 83 ? -2.644 -4.974 6.716 1.00 96.00 83 ILE A C 1
ATOM 672 O O . ILE A 1 83 ? -3.323 -5.984 6.908 1.00 96.00 83 ILE A O 1
ATOM 676 N N . GLY A 1 84 ? -1.454 -5.017 6.121 1.00 96.81 84 GLY A N 1
ATOM 677 C CA . GLY A 1 84 ? -0.889 -6.230 5.528 1.00 96.81 84 GLY A CA 1
ATOM 678 C C . GLY A 1 84 ? 0.023 -5.940 4.342 1.00 96.81 84 GLY A C 1
ATOM 679 O O . GLY A 1 84 ? 0.644 -4.876 4.281 1.00 96.81 84 GLY A O 1
ATOM 680 N N . THR A 1 85 ? 0.109 -6.898 3.420 1.00 98.12 85 THR A N 1
ATOM 681 C CA . THR A 1 85 ? 0.978 -6.815 2.242 1.00 98.12 85 THR A CA 1
ATOM 682 C C . THR A 1 85 ? 0.163 -6.788 0.953 1.00 98.12 85 THR A C 1
ATOM 684 O O . THR A 1 85 ? -0.715 -7.613 0.736 1.00 98.12 85 THR A O 1
ATOM 687 N N . MET A 1 86 ? 0.475 -5.860 0.055 1.00 98.00 86 MET A N 1
ATOM 688 C CA . MET A 1 86 ? -0.102 -5.776 -1.283 1.00 98.00 86 MET A CA 1
ATOM 689 C C . MET A 1 86 ? 0.893 -6.322 -2.307 1.00 98.00 86 MET A C 1
ATOM 691 O O . MET A 1 86 ? 2.018 -5.840 -2.408 1.00 98.00 86 MET A O 1
ATOM 695 N N . THR A 1 87 ? 0.481 -7.326 -3.071 1.00 98.44 87 THR A N 1
ATOM 696 C CA . THR A 1 87 ? 1.332 -8.059 -4.010 1.00 98.44 87 THR A CA 1
ATOM 697 C C . THR A 1 87 ? 0.797 -7.919 -5.425 1.00 98.44 87 THR A C 1
ATOM 699 O O . THR A 1 87 ? -0.370 -8.192 -5.687 1.00 98.44 87 THR A O 1
ATOM 702 N N . LEU A 1 88 ? 1.662 -7.520 -6.351 1.00 98.50 88 LEU A N 1
ATOM 703 C CA . LEU A 1 88 ? 1.435 -7.592 -7.787 1.00 98.50 88 LEU A CA 1
ATOM 704 C C . LEU A 1 88 ? 2.542 -8.450 -8.393 1.00 98.50 88 LEU A C 1
ATOM 706 O O . LEU A 1 88 ? 3.676 -7.983 -8.552 1.00 98.50 88 LEU A O 1
ATOM 710 N N . SER A 1 89 ? 2.227 -9.698 -8.731 1.00 98.44 89 SER A N 1
ATOM 711 C CA . SER A 1 89 ? 3.214 -10.618 -9.281 1.00 98.44 89 SER A CA 1
ATOM 712 C C . SER A 1 89 ? 2.741 -11.310 -10.551 1.00 98.44 89 SER A C 1
ATOM 714 O O . SER A 1 89 ? 1.562 -11.595 -10.727 1.00 98.44 89 SER A O 1
ATOM 716 N N . SER A 1 90 ? 3.680 -11.592 -11.458 1.00 98.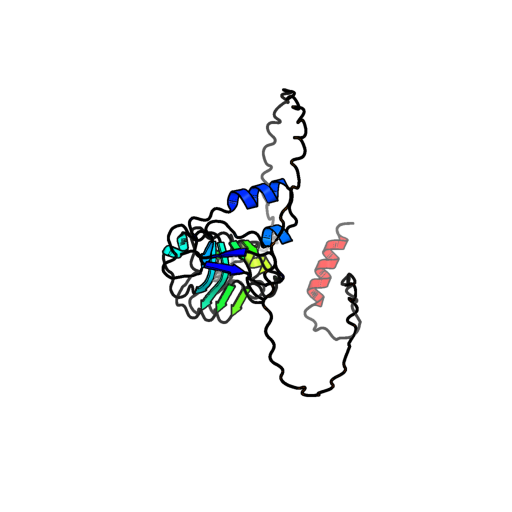12 90 SER A N 1
ATOM 717 C CA . SER A 1 90 ? 3.430 -12.405 -12.662 1.00 98.12 90 SER A CA 1
ATOM 718 C C . SER A 1 90 ? 2.239 -11.938 -13.520 1.00 98.12 90 SER A C 1
ATOM 720 O O . SER A 1 90 ? 1.529 -12.757 -14.107 1.00 98.12 90 SER A O 1
ATOM 722 N N . SER A 1 91 ? 2.000 -10.627 -13.597 1.00 98.00 91 SER A N 1
ATOM 723 C CA . SER A 1 91 ? 0.876 -10.047 -14.336 1.00 98.00 91 SER A CA 1
ATOM 724 C C . SER A 1 91 ? 1.290 -9.497 -15.706 1.00 98.00 91 SER A C 1
ATOM 726 O O . SER A 1 91 ? 2.445 -9.142 -15.947 1.00 98.00 91 SER A O 1
ATOM 728 N N . ASN A 1 92 ? 0.304 -9.365 -16.596 1.00 97.62 92 ASN A N 1
ATOM 729 C CA . ASN A 1 92 ? 0.451 -8.706 -17.900 1.00 97.62 92 ASN A CA 1
ATOM 730 C C . ASN A 1 92 ? -0.026 -7.243 -17.867 1.00 97.62 92 ASN A C 1
ATOM 732 O O . ASN A 1 92 ? -0.404 -6.683 -18.897 1.00 97.62 92 ASN A O 1
ATOM 736 N N . LEU A 1 93 ? -0.097 -6.639 -16.679 1.00 97.88 93 LEU A N 1
ATOM 737 C CA . LEU A 1 93 ? -0.558 -5.267 -16.523 1.00 97.88 93 LEU A CA 1
ATOM 738 C C . LEU A 1 93 ? 0.536 -4.293 -16.947 1.00 97.88 93 LEU A C 1
ATOM 740 O O . LEU A 1 93 ? 1.697 -4.446 -16.580 1.00 97.88 93 LEU A O 1
ATOM 744 N N . THR A 1 94 ? 0.150 -3.260 -17.692 1.00 97.88 94 THR A N 1
ATOM 745 C CA . THR A 1 94 ? 1.084 -2.222 -18.143 1.00 97.88 94 THR A CA 1
ATOM 746 C C . THR A 1 94 ? 1.334 -1.141 -17.099 1.00 97.88 94 THR A C 1
ATOM 748 O O . THR A 1 94 ? 2.331 -0.433 -17.176 1.00 97.88 94 THR A O 1
ATOM 751 N N . SER A 1 95 ? 0.438 -1.008 -16.125 1.00 97.88 95 SER A N 1
ATOM 752 C CA . SER A 1 95 ? 0.481 -0.006 -15.059 1.00 97.88 95 SER A CA 1
ATOM 753 C C . SER A 1 95 ? -0.016 -0.626 -13.758 1.00 97.88 95 SER A C 1
ATOM 755 O O . SER A 1 95 ? -0.917 -1.470 -13.789 1.00 97.88 95 SER A O 1
ATOM 757 N N . PHE A 1 96 ? 0.514 -0.183 -12.620 1.00 97.81 96 PHE A N 1
ATOM 758 C CA . PHE A 1 96 ? 0.049 -0.652 -11.315 1.00 97.81 96 PHE A CA 1
ATOM 759 C C . PHE A 1 96 ? -1.444 -0.308 -11.116 1.00 97.81 96 PHE A C 1
ATOM 761 O O . PHE A 1 96 ? -1.823 0.847 -11.343 1.00 97.81 96 PHE A O 1
ATOM 768 N N . PRO A 1 97 ? -2.304 -1.264 -10.706 1.00 97.19 97 PRO A N 1
ATOM 769 C CA . PRO A 1 97 ? -3.730 -1.014 -10.517 1.00 97.19 97 PRO A CA 1
ATOM 770 C C . PRO A 1 97 ? -3.999 0.138 -9.552 1.00 97.19 97 PRO A C 1
ATOM 772 O O . PRO A 1 97 ? -3.474 0.180 -8.440 1.00 97.19 97 PRO A O 1
ATOM 775 N N . LYS A 1 98 ? -4.853 1.076 -9.964 1.00 96.56 98 LYS A N 1
ATOM 776 C CA . LYS A 1 98 ? -5.286 2.175 -9.104 1.00 96.56 98 LYS A CA 1
ATOM 777 C C . LYS A 1 98 ? -6.500 1.738 -8.293 1.00 96.56 98 LYS A C 1
ATOM 779 O O . LYS A 1 98 ? -7.555 1.516 -8.872 1.00 96.56 98 LYS A O 1
ATOM 784 N N . LEU A 1 99 ? -6.356 1.685 -6.971 1.00 97.06 99 LEU A N 1
ATOM 785 C CA . LEU A 1 99 ? -7.469 1.483 -6.045 1.00 97.06 99 LEU A CA 1
ATOM 786 C C . LEU A 1 99 ? -8.041 2.857 -5.698 1.00 97.06 99 LEU A C 1
ATOM 788 O O . LEU A 1 99 ? -7.348 3.687 -5.108 1.00 97.06 99 LEU A O 1
ATOM 792 N N . LYS A 1 100 ? -9.277 3.130 -6.123 1.00 97.50 100 LYS A N 1
ATOM 793 C CA . LYS A 1 100 ? -9.834 4.493 -6.170 1.00 97.50 100 LYS A CA 1
ATOM 794 C C . LYS A 1 100 ? -9.762 5.249 -4.841 1.00 97.50 100 LYS A C 1
ATOM 796 O O . LYS A 1 100 ? -9.433 6.436 -4.853 1.00 97.50 100 LYS A O 1
ATOM 801 N N . ASN A 1 101 ? -10.080 4.579 -3.736 1.00 98.12 101 ASN A N 1
ATOM 802 C CA . ASN A 1 101 ? -10.146 5.197 -2.414 1.00 98.12 101 ASN A CA 1
ATOM 803 C C . ASN A 1 101 ? -8.943 4.877 -1.522 1.00 98.12 101 ASN A C 1
ATOM 805 O O . ASN A 1 101 ? -8.874 5.432 -0.426 1.00 98.12 101 ASN A O 1
ATOM 809 N N . LEU A 1 102 ? -7.998 4.042 -1.971 1.00 98.12 102 LEU A N 1
ATOM 810 C CA . LEU A 1 102 ? -6.868 3.630 -1.144 1.00 98.12 102 LEU A CA 1
ATOM 811 C C . LEU A 1 102 ? -5.953 4.826 -0.869 1.00 98.12 102 LEU A C 1
ATOM 813 O O . LEU A 1 102 ? -5.441 5.466 -1.787 1.00 98.12 102 LEU A O 1
ATOM 817 N N . ARG A 1 103 ? -5.739 5.109 0.415 1.00 97.94 103 ARG A N 1
ATOM 818 C CA . ARG A 1 103 ? -4.912 6.221 0.905 1.00 97.94 103 ARG A CA 1
ATOM 819 C C . ARG A 1 103 ? -3.731 5.748 1.730 1.00 97.94 103 ARG A C 1
ATOM 821 O O . ARG A 1 103 ? -2.706 6.419 1.734 1.00 97.94 103 ARG A O 1
ATOM 828 N N . ALA A 1 104 ? -3.860 4.608 2.405 1.00 97.56 104 ALA A N 1
ATOM 829 C CA . ALA A 1 104 ? -2.851 4.127 3.334 1.00 97.56 104 ALA A CA 1
ATOM 830 C C . ALA A 1 104 ? -2.590 2.623 3.212 1.00 97.56 104 ALA A C 1
ATOM 832 O O . ALA A 1 104 ? -3.501 1.831 2.974 1.00 97.56 104 ALA A O 1
ATOM 833 N N . ILE A 1 105 ? -1.345 2.229 3.466 1.00 97.69 105 ILE A N 1
ATOM 834 C CA . ILE A 1 105 ? -0.978 0.841 3.742 1.00 97.69 105 ILE A CA 1
ATOM 835 C C . ILE A 1 105 ? -0.101 0.770 4.990 1.00 97.69 105 ILE A C 1
ATOM 837 O O . ILE A 1 105 ? 0.809 1.580 5.179 1.00 97.69 105 ILE A O 1
ATOM 841 N N . ARG A 1 106 ? -0.395 -0.189 5.865 1.00 95.88 106 ARG A N 1
ATOM 842 C CA . ARG A 1 106 ? 0.288 -0.392 7.141 1.00 95.88 106 ARG A CA 1
ATOM 843 C C . ARG A 1 106 ? 0.913 -1.775 7.197 1.00 95.88 106 ARG A C 1
ATOM 845 O O . ARG A 1 106 ? 0.247 -2.778 6.947 1.00 95.88 106 ARG A O 1
ATOM 852 N N . GLN A 1 107 ? 2.180 -1.813 7.586 1.00 95.31 107 GLN A N 1
ATOM 853 C CA . GLN A 1 107 ? 2.922 -3.041 7.816 1.00 95.31 107 GLN A CA 1
ATOM 854 C C . GLN A 1 107 ? 2.335 -3.816 8.992 1.00 95.31 107 GLN A C 1
ATOM 856 O O . GLN A 1 107 ? 2.260 -3.311 10.110 1.00 95.31 107 GLN A O 1
ATOM 861 N N . ARG A 1 108 ? 1.936 -5.060 8.726 1.00 90.25 108 ARG A N 1
ATOM 862 C CA . ARG A 1 108 ? 1.432 -5.984 9.746 1.00 90.25 108 ARG A CA 1
ATOM 863 C C . ARG A 1 108 ? 2.570 -6.719 10.459 1.00 90.25 108 ARG A C 1
ATOM 865 O O . ARG A 1 108 ? 2.634 -6.717 11.682 1.00 90.25 108 ARG A O 1
ATOM 872 N N . ASN A 1 109 ? 3.445 -7.349 9.681 1.00 90.50 109 ASN A N 1
ATOM 873 C CA . ASN A 1 109 ? 4.538 -8.196 10.157 1.00 90.50 109 ASN A CA 1
ATOM 874 C C . ASN A 1 109 ? 5.880 -7.665 9.649 1.00 90.50 109 ASN A C 1
ATOM 876 O O . ASN A 1 109 ? 5.920 -6.792 8.784 1.00 90.50 109 ASN A O 1
ATOM 880 N N . ASP A 1 110 ? 6.978 -8.233 10.135 1.00 91.31 110 ASP A N 1
ATOM 881 C CA . ASP A 1 110 ? 8.301 -7.935 9.597 1.00 91.31 110 ASP A CA 1
ATOM 882 C C . ASP A 1 110 ? 8.379 -8.434 8.140 1.00 91.31 110 ASP A C 1
ATOM 884 O O . ASP A 1 110 ? 8.395 -9.633 7.871 1.00 91.31 110 ASP A O 1
ATOM 888 N N . GLY A 1 111 ? 8.346 -7.506 7.182 1.00 94.31 111 GLY A N 1
ATOM 889 C CA . GLY A 1 111 ? 8.308 -7.817 5.751 1.00 94.31 111 GLY A CA 1
ATOM 890 C C . GLY A 1 111 ? 7.813 -6.650 4.892 1.00 94.31 111 GLY A C 1
ATOM 891 O O . GLY A 1 111 ? 7.348 -5.645 5.425 1.00 94.31 111 GLY A O 1
ATOM 892 N N . PRO A 1 112 ? 7.911 -6.736 3.562 1.00 97.56 112 PRO A N 1
ATOM 893 C CA . PRO A 1 112 ? 7.450 -5.665 2.688 1.00 97.56 112 PRO A CA 1
ATOM 894 C C . PRO A 1 112 ? 5.932 -5.474 2.778 1.00 97.56 112 PRO A C 1
ATOM 896 O O . PRO A 1 112 ? 5.161 -6.432 2.840 1.00 97.56 112 PRO A O 1
ATOM 899 N N . VAL A 1 113 ? 5.498 -4.216 2.740 1.00 98.00 113 VAL A N 1
ATOM 900 C CA . VAL A 1 113 ? 4.085 -3.847 2.579 1.00 98.00 113 VAL A CA 1
ATOM 901 C C . VAL A 1 113 ? 3.649 -3.888 1.125 1.00 98.00 113 VAL A C 1
ATOM 903 O O . VAL A 1 113 ? 2.468 -4.054 0.849 1.00 98.00 113 VAL A O 1
ATOM 906 N N . ILE A 1 114 ? 4.582 -3.726 0.187 1.00 98.44 114 ILE A N 1
ATOM 907 C CA . ILE A 1 114 ? 4.304 -3.742 -1.247 1.00 98.44 114 ILE A CA 1
ATOM 908 C C . ILE A 1 114 ? 5.328 -4.646 -1.925 1.00 98.44 114 ILE A C 1
ATOM 910 O O . ILE A 1 114 ? 6.532 -4.448 -1.767 1.00 98.44 114 ILE A O 1
ATOM 914 N N . ILE A 1 115 ? 4.847 -5.617 -2.696 1.00 98.56 115 ILE A N 1
ATOM 915 C CA . ILE A 1 115 ? 5.658 -6.545 -3.485 1.00 98.56 115 ILE A CA 1
ATOM 916 C C . ILE A 1 115 ? 5.260 -6.395 -4.954 1.00 98.56 115 ILE A C 1
ATOM 918 O O . ILE A 1 115 ? 4.095 -6.569 -5.302 1.00 98.56 115 ILE A O 1
ATOM 922 N N . ILE A 1 116 ? 6.219 -6.067 -5.820 1.00 98.56 116 ILE A N 1
ATOM 923 C CA . ILE A 1 116 ? 6.023 -5.914 -7.267 1.00 98.56 116 ILE A CA 1
ATOM 924 C C . ILE A 1 116 ? 7.074 -6.750 -7.982 1.00 98.56 116 ILE A C 1
ATOM 926 O O . ILE A 1 116 ? 8.231 -6.337 -8.100 1.00 98.56 116 ILE A O 1
ATOM 930 N N . GLU A 1 117 ? 6.690 -7.919 -8.487 1.00 98.44 117 GLU A N 1
ATOM 931 C CA . GLU A 1 117 ? 7.666 -8.845 -9.058 1.00 98.44 117 GLU A CA 1
ATOM 932 C C . GLU A 1 117 ? 7.229 -9.554 -10.338 1.00 98.44 117 GLU A C 1
ATOM 934 O O . GLU A 1 117 ? 6.081 -9.952 -10.501 1.00 98.44 117 GLU A O 1
ATOM 939 N N . ASN A 1 118 ? 8.179 -9.784 -11.244 1.00 98.44 118 ASN A N 1
ATOM 940 C CA . ASN A 1 118 ? 7.967 -10.602 -12.441 1.00 98.44 118 ASN A CA 1
ATOM 941 C C . ASN A 1 118 ? 6.830 -10.090 -13.355 1.00 98.44 118 ASN A C 1
ATOM 943 O O . ASN A 1 118 ? 6.112 -10.892 -13.948 1.00 98.44 118 ASN A O 1
ATOM 947 N N . ASN A 1 119 ? 6.650 -8.770 -13.481 1.00 98.25 119 ASN A N 1
ATOM 948 C CA . ASN A 1 119 ? 5.658 -8.166 -14.378 1.00 98.25 119 ASN A CA 1
ATOM 949 C C . ASN A 1 119 ? 6.368 -7.581 -15.615 1.00 98.25 119 ASN A C 1
ATOM 951 O O . ASN A 1 119 ? 6.809 -6.427 -15.581 1.00 98.25 119 ASN A O 1
ATOM 955 N N . PRO A 1 120 ? 6.529 -8.347 -16.712 1.00 98.06 120 PRO A N 1
ATOM 956 C CA . PRO A 1 120 ? 7.350 -7.927 -17.848 1.00 98.06 120 PRO A CA 1
ATOM 957 C C . PRO A 1 120 ? 6.768 -6.722 -18.589 1.00 98.06 120 PRO A C 1
ATOM 959 O O . PRO A 1 120 ? 7.524 -5.918 -19.119 1.00 98.06 120 PRO A O 1
ATOM 962 N N . GLU A 1 121 ? 5.443 -6.568 -18.612 1.00 98.19 121 GLU A N 1
ATOM 963 C CA . GLU A 1 121 ? 4.767 -5.472 -19.318 1.00 98.19 121 GLU A CA 1
ATOM 964 C C . GLU A 1 121 ? 4.559 -4.223 -18.456 1.00 98.19 121 GLU A C 1
ATOM 966 O O . GLU A 1 121 ? 4.161 -3.191 -18.994 1.00 98.19 121 GLU A O 1
ATOM 971 N N . LEU A 1 122 ? 4.845 -4.288 -17.150 1.00 98.31 122 LEU A N 1
ATOM 972 C CA . LEU A 1 122 ? 4.629 -3.184 -16.219 1.00 98.31 122 LEU A CA 1
ATOM 973 C C . LEU A 1 122 ? 5.607 -2.047 -16.511 1.00 98.31 122 LEU A C 1
ATOM 975 O O . LEU A 1 122 ? 6.816 -2.246 -16.470 1.00 98.31 122 LEU A O 1
ATOM 979 N N . ARG A 1 123 ? 5.078 -0.854 -16.790 1.00 97.81 123 ARG A N 1
ATOM 980 C CA . ARG A 1 123 ? 5.854 0.336 -17.172 1.00 97.81 123 ARG A CA 1
ATOM 981 C C . ARG A 1 123 ? 5.877 1.399 -16.095 1.00 97.81 123 ARG A C 1
ATOM 983 O O . ARG A 1 123 ? 6.848 2.141 -16.007 1.00 97.81 123 ARG A O 1
ATOM 990 N N . ASP A 1 124 ? 4.824 1.482 -15.288 1.00 96.50 124 ASP A N 1
ATOM 991 C CA . ASP A 1 124 ? 4.702 2.514 -14.269 1.00 96.50 124 ASP A CA 1
ATOM 992 C C . ASP A 1 124 ? 3.974 2.039 -13.005 1.00 96.50 124 ASP A C 1
ATOM 994 O O . ASP A 1 124 ? 3.172 1.103 -13.013 1.00 96.50 124 ASP A O 1
ATOM 998 N N . VAL A 1 125 ? 4.268 2.736 -11.907 1.00 97.88 125 VAL A N 1
ATOM 999 C CA . VAL A 1 125 ? 3.700 2.513 -10.569 1.00 97.88 125 VAL A CA 1
ATOM 1000 C C . VAL A 1 125 ? 3.101 3.801 -9.994 1.00 97.88 125 VAL A C 1
ATOM 1002 O O . VAL A 1 125 ? 3.075 4.007 -8.781 1.00 97.88 125 VAL A O 1
ATOM 1005 N N . LYS A 1 126 ? 2.610 4.700 -10.859 1.00 97.62 126 LYS A N 1
ATOM 1006 C CA . LYS A 1 126 ? 2.152 6.046 -10.459 1.00 97.62 126 LYS A CA 1
ATOM 1007 C C . LYS A 1 126 ? 0.999 6.031 -9.462 1.00 97.62 126 LYS A C 1
ATOM 1009 O O . LYS A 1 126 ? 0.868 6.954 -8.663 1.00 97.62 126 LYS A O 1
ATOM 1014 N N . ALA A 1 127 ? 0.186 4.977 -9.482 1.00 97.38 127 ALA A N 1
ATOM 1015 C CA . ALA A 1 127 ? -0.894 4.775 -8.521 1.00 97.38 127 ALA A CA 1
ATOM 1016 C C . ALA A 1 127 ? -0.410 4.766 -7.056 1.00 97.38 127 ALA A C 1
ATOM 1018 O O . ALA A 1 127 ? -1.195 5.066 -6.163 1.00 97.38 127 ALA A O 1
ATOM 1019 N N . LEU A 1 128 ? 0.873 4.477 -6.810 1.00 97.75 128 LEU A 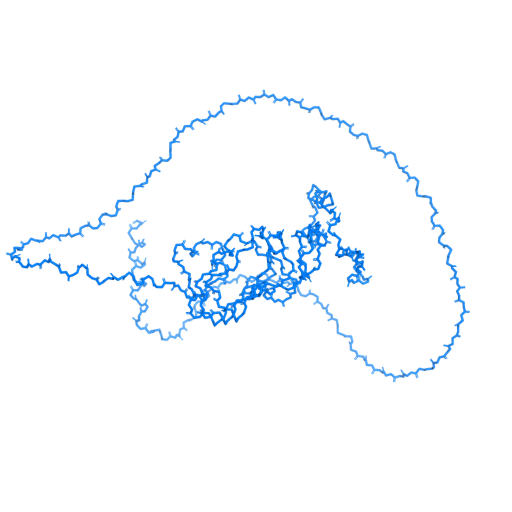N 1
ATOM 1020 C CA . LEU A 1 128 ? 1.459 4.442 -5.470 1.00 97.75 128 LEU A CA 1
ATOM 1021 C C . LEU A 1 128 ? 1.942 5.811 -4.970 1.00 97.75 128 LEU A C 1
ATOM 1023 O O . LEU A 1 128 ? 2.268 5.948 -3.796 1.00 97.75 128 LEU A O 1
ATOM 1027 N N . TYR A 1 129 ? 1.999 6.845 -5.816 1.00 97.25 129 TYR A N 1
ATOM 1028 C CA . TYR A 1 129 ? 2.675 8.102 -5.459 1.00 97.25 129 TYR A CA 1
ATOM 1029 C C . TYR A 1 129 ? 1.970 8.897 -4.362 1.00 97.25 129 TYR A C 1
ATOM 1031 O O . TYR A 1 129 ? 2.627 9.588 -3.586 1.00 97.25 129 TYR A O 1
ATOM 1039 N N . SER A 1 130 ? 0.645 8.785 -4.293 1.00 96.06 130 SER A N 1
ATOM 1040 C CA . SER A 1 130 ? -0.182 9.420 -3.267 1.00 96.06 130 SER A CA 1
ATOM 1041 C C . SER A 1 130 ? -0.438 8.525 -2.054 1.00 96.06 130 SER A C 1
ATOM 1043 O O . SER A 1 130 ? -1.238 8.898 -1.202 1.00 96.06 130 SER A O 1
ATOM 1045 N N . LEU A 1 131 ? 0.161 7.333 -2.002 1.00 97.38 131 LEU A N 1
ATOM 1046 C CA . LEU A 1 131 ? -0.088 6.366 -0.942 1.00 97.38 131 LEU A CA 1
ATOM 1047 C C . LEU A 1 131 ? 0.775 6.677 0.284 1.00 97.38 131 LEU A C 1
ATOM 1049 O O . LEU A 1 131 ? 2.000 6.774 0.185 1.00 97.38 131 LEU A O 1
ATOM 1053 N N . ASP A 1 132 ? 0.148 6.769 1.454 1.00 97.19 132 ASP A N 1
ATOM 1054 C CA . ASP A 1 132 ? 0.870 6.830 2.719 1.00 97.19 132 ASP A CA 1
ATOM 1055 C C . ASP A 1 132 ? 1.260 5.423 3.182 1.00 97.19 132 ASP A C 1
ATOM 1057 O O . ASP A 1 132 ? 0.421 4.554 3.426 1.00 97.19 132 ASP A O 1
ATOM 1061 N N . VAL A 1 133 ? 2.568 5.202 3.303 1.00 97.50 133 VAL A N 1
ATOM 1062 C CA . VAL A 1 133 ? 3.155 3.921 3.697 1.00 97.50 133 VAL A CA 1
ATOM 1063 C C . VAL A 1 133 ? 3.633 3.999 5.144 1.00 97.50 133 VAL A C 1
ATOM 1065 O O . VAL A 1 133 ? 4.564 4.740 5.460 1.00 97.50 133 VAL A O 1
ATOM 1068 N N . TYR A 1 134 ? 3.020 3.205 6.021 1.00 95.31 134 TYR A N 1
ATOM 1069 C CA . TYR A 1 134 ? 3.410 3.081 7.425 1.00 95.31 134 TYR A CA 1
ATOM 1070 C C . TYR A 1 134 ? 4.157 1.765 7.635 1.00 95.31 134 TYR A C 1
ATOM 1072 O O . TYR A 1 134 ? 3.589 0.680 7.517 1.00 95.31 134 TYR A O 1
ATOM 1080 N N . THR A 1 135 ? 5.442 1.866 7.950 1.00 95.56 135 THR A N 1
ATOM 1081 C CA . THR A 1 135 ? 6.363 0.735 8.099 1.00 95.56 135 THR A CA 1
ATOM 1082 C C . THR A 1 135 ? 7.291 0.980 9.282 1.00 95.56 135 THR A C 1
ATOM 1084 O O . THR A 1 135 ? 7.633 2.124 9.581 1.00 95.56 135 THR A O 1
ATOM 1087 N N . ARG A 1 136 ? 7.725 -0.095 9.943 1.00 93.00 136 ARG A N 1
ATOM 1088 C CA . ARG A 1 136 ? 8.772 -0.059 10.973 1.00 93.00 136 ARG A CA 1
ATOM 1089 C C . ARG A 1 136 ? 10.158 0.140 10.362 1.00 93.00 136 ARG A C 1
ATOM 1091 O O . ARG A 1 136 ? 11.039 0.688 11.016 1.00 93.00 136 ARG A O 1
ATOM 1098 N N . ASN A 1 137 ? 10.353 -0.312 9.122 1.00 93.88 137 ASN A N 1
ATOM 1099 C CA . ASN A 1 137 ? 11.610 -0.200 8.391 1.00 93.88 137 ASN A CA 1
ATOM 1100 C C . ASN A 1 137 ? 11.348 0.219 6.937 1.00 93.88 137 ASN A C 1
ATOM 1102 O O . ASN A 1 137 ? 10.746 -0.530 6.165 1.00 93.88 137 ASN A O 1
ATOM 1106 N N . ALA A 1 138 ? 11.804 1.416 6.569 1.00 94.00 138 ALA A N 1
ATOM 1107 C CA . ALA A 1 138 ? 11.623 1.960 5.228 1.00 94.00 138 ALA A CA 1
ATOM 1108 C C . ALA A 1 138 ? 12.404 1.180 4.156 1.00 94.00 138 ALA A C 1
ATOM 1110 O O . ALA A 1 138 ? 11.877 0.994 3.061 1.00 94.00 138 ALA A O 1
ATOM 1111 N N . ASP A 1 139 ? 13.591 0.659 4.487 1.00 92.50 139 ASP A N 1
ATOM 1112 C CA . ASP A 1 139 ? 14.507 0.029 3.524 1.00 92.50 139 ASP A CA 1
ATOM 1113 C C . ASP A 1 139 ? 13.933 -1.260 2.918 1.00 92.50 139 ASP A C 1
ATOM 1115 O O . ASP A 1 139 ? 14.208 -1.590 1.768 1.00 92.50 139 ASP A O 1
ATOM 1119 N N . ASN A 1 140 ? 13.094 -1.967 3.681 1.00 94.38 140 ASN A N 1
ATOM 1120 C CA . ASN A 1 140 ? 12.457 -3.221 3.271 1.00 94.38 140 ASN A CA 1
ATOM 1121 C C . ASN A 1 140 ? 10.946 -3.073 3.051 1.00 94.38 140 ASN A C 1
ATOM 1123 O O . ASN A 1 140 ? 10.241 -4.074 2.950 1.00 94.38 140 ASN A O 1
ATOM 1127 N N . ALA A 1 141 ? 10.425 -1.843 3.026 1.00 97.19 141 ALA A N 1
ATOM 1128 C CA . ALA A 1 141 ? 8.988 -1.605 2.932 1.00 97.19 141 ALA A CA 1
ATOM 1129 C C . ALA A 1 141 ? 8.424 -1.993 1.561 1.00 97.19 141 ALA A C 1
ATOM 1131 O O . ALA A 1 141 ? 7.308 -2.503 1.470 1.00 97.19 141 ALA A O 1
ATOM 1132 N N . VAL A 1 142 ? 9.193 -1.764 0.500 1.00 98.12 142 VAL A N 1
ATOM 1133 C CA . VAL A 1 142 ? 8.776 -2.017 -0.878 1.00 98.12 142 VAL A CA 1
ATOM 1134 C C . VAL A 1 142 ? 9.801 -2.923 -1.541 1.00 98.12 142 VAL A C 1
ATOM 1136 O O . VAL A 1 142 ? 10.987 -2.610 -1.581 1.00 98.12 142 VAL A O 1
ATOM 1139 N N . HIS A 1 143 ? 9.335 -4.049 -2.072 1.00 97.94 143 HIS A N 1
ATOM 1140 C CA . HIS A 1 143 ? 10.147 -4.983 -2.835 1.00 97.94 143 HIS A CA 1
ATOM 1141 C C . HIS A 1 143 ? 9.784 -4.896 -4.317 1.00 97.94 143 HIS A C 1
ATOM 1143 O O . HIS A 1 143 ? 8.632 -5.117 -4.688 1.00 97.94 143 HIS A O 1
ATOM 1149 N N . VAL A 1 144 ? 10.768 -4.591 -5.166 1.00 98.12 144 VAL A N 1
ATOM 1150 C CA . VAL A 1 144 ? 10.602 -4.528 -6.623 1.00 98.12 144 VAL A CA 1
ATOM 1151 C C . VAL A 1 144 ? 11.664 -5.396 -7.287 1.00 98.12 144 VAL A C 1
ATOM 1153 O O . VAL A 1 144 ? 12.854 -5.145 -7.111 1.00 98.12 144 VAL A O 1
ATOM 1156 N N . ALA A 1 145 ? 11.251 -6.399 -8.063 1.00 98.19 145 ALA A N 1
ATOM 1157 C CA . ALA A 1 145 ? 12.174 -7.324 -8.723 1.00 98.19 145 ALA A CA 1
ATOM 1158 C C . ALA A 1 145 ? 11.670 -7.786 -10.098 1.00 98.19 145 ALA A C 1
ATOM 1160 O O . ALA A 1 145 ? 10.483 -7.998 -10.302 1.00 98.19 145 ALA A O 1
ATOM 1161 N N . ASN A 1 146 ? 12.575 -8.002 -11.056 1.00 97.75 146 ASN A N 1
ATOM 1162 C CA . ASN A 1 146 ? 12.261 -8.633 -12.349 1.00 97.75 146 ASN A CA 1
ATOM 1163 C C . ASN A 1 146 ? 11.115 -7.971 -13.155 1.00 97.75 146 ASN A C 1
ATOM 1165 O O . ASN A 1 146 ? 10.321 -8.663 -13.791 1.00 97.75 146 ASN A O 1
ATOM 1169 N N . ASN A 1 147 ? 11.023 -6.637 -13.158 1.00 97.88 147 ASN A N 1
ATOM 1170 C CA . ASN A 1 147 ? 10.054 -5.887 -13.972 1.00 97.88 147 ASN A CA 1
ATOM 1171 C C . ASN A 1 147 ? 10.800 -5.157 -15.102 1.00 97.88 147 ASN A C 1
ATOM 1173 O O . ASN A 1 147 ? 11.169 -3.997 -14.959 1.00 97.88 147 ASN A O 1
ATOM 1177 N N . THR A 1 148 ? 11.083 -5.853 -16.207 1.00 96.88 148 THR A N 1
ATOM 1178 C CA . THR A 1 148 ? 12.038 -5.401 -17.244 1.00 96.88 148 THR A CA 1
ATOM 1179 C C . THR A 1 148 ? 11.681 -4.083 -17.928 1.00 96.88 148 THR A C 1
ATOM 1181 O O . THR A 1 148 ? 12.575 -3.407 -18.424 1.00 96.88 148 THR A O 1
ATOM 1184 N N . ASN A 1 149 ? 10.395 -3.730 -17.981 1.00 97.19 149 ASN A N 1
ATOM 1185 C CA . ASN A 1 149 ? 9.918 -2.495 -18.607 1.00 97.19 149 ASN A CA 1
ATOM 1186 C C . ASN A 1 149 ? 9.568 -1.396 -17.591 1.00 97.19 149 ASN A C 1
ATOM 1188 O O . ASN A 1 149 ? 9.165 -0.307 -18.005 1.00 97.19 149 ASN A O 1
ATOM 1192 N N . LEU A 1 150 ? 9.711 -1.661 -16.287 1.00 97.56 150 LEU A N 1
ATOM 1193 C CA . LEU A 1 150 ? 9.377 -0.697 -15.247 1.00 97.56 150 LEU A CA 1
ATOM 1194 C C . LEU A 1 150 ? 10.492 0.336 -15.154 1.00 97.56 150 LEU A C 1
ATOM 1196 O O . LEU A 1 150 ? 11.636 -0.002 -14.858 1.00 97.56 150 LEU A O 1
ATOM 1200 N N . CYS A 1 151 ? 10.148 1.601 -15.361 1.00 96.94 151 CYS A N 1
ATOM 1201 C CA . CYS A 1 151 ? 11.086 2.696 -15.187 1.00 96.94 151 CYS A CA 1
ATOM 1202 C C . CYS A 1 151 ? 10.389 3.938 -14.625 1.00 96.94 151 CYS A C 1
ATOM 1204 O O . CYS A 1 151 ? 9.180 4.120 -14.778 1.00 96.94 151 CYS A O 1
ATOM 1206 N N . ILE A 1 152 ? 11.150 4.808 -13.959 1.00 96.75 152 ILE A N 1
ATOM 1207 C CA . ILE A 1 152 ? 10.628 6.051 -13.370 1.00 96.75 152 ILE A CA 1
ATOM 1208 C C . ILE A 1 152 ? 11.047 7.249 -14.225 1.00 96.75 152 ILE A C 1
ATOM 1210 O O . ILE A 1 152 ? 12.225 7.400 -14.564 1.00 96.75 152 ILE A O 1
ATOM 1214 N N . ASN A 1 153 ? 10.091 8.113 -14.588 1.00 95.25 153 ASN A N 1
ATOM 1215 C CA . ASN A 1 153 ? 10.403 9.351 -15.306 1.00 95.25 153 ASN A CA 1
ATOM 1216 C C . ASN A 1 153 ? 11.169 10.314 -14.400 1.00 95.25 153 ASN A C 1
ATOM 1218 O O . ASN A 1 153 ? 10.894 10.407 -13.207 1.00 95.25 153 ASN A O 1
ATOM 1222 N N . PHE A 1 154 ? 12.054 11.118 -14.985 1.00 93.19 154 PHE A N 1
ATOM 1223 C CA . PHE A 1 154 ? 12.819 12.117 -14.236 1.00 93.19 154 PHE A CA 1
ATOM 1224 C C . PHE A 1 154 ? 11.938 13.122 -13.489 1.00 93.19 154 PHE A C 1
ATOM 1226 O O . PHE A 1 154 ? 12.237 13.454 -12.349 1.00 93.19 154 PHE A O 1
ATOM 1233 N N . THR A 1 155 ? 10.825 13.548 -14.093 1.00 95.00 155 THR A N 1
ATOM 1234 C CA . THR A 1 155 ? 9.859 14.473 -13.472 1.00 95.00 155 THR A CA 1
ATOM 1235 C C . THR A 1 155 ? 9.158 13.890 -12.247 1.00 95.00 155 THR A C 1
ATOM 1237 O O . THR A 1 155 ? 8.573 14.628 -11.463 1.00 95.00 155 THR A O 1
ATOM 1240 N N . ASP A 1 156 ? 9.181 12.565 -12.108 1.00 95.94 156 ASP A N 1
ATOM 1241 C CA . ASP A 1 156 ? 8.490 11.833 -11.057 1.00 95.94 156 ASP A CA 1
ATOM 1242 C C . ASP A 1 156 ? 9.438 11.455 -9.897 1.00 95.94 156 ASP A C 1
ATOM 1244 O O . ASP A 1 156 ? 8.970 10.966 -8.874 1.00 95.94 156 ASP A O 1
ATOM 1248 N N . LEU A 1 157 ? 10.756 11.676 -10.023 1.00 93.62 157 LEU A N 1
ATOM 1249 C CA . LEU A 1 157 ? 11.753 11.272 -9.016 1.00 93.62 157 LEU A CA 1
ATOM 1250 C C . LEU A 1 157 ? 11.629 12.033 -7.693 1.00 93.62 157 LEU A C 1
ATOM 1252 O O . LEU A 1 157 ? 11.917 11.465 -6.644 1.00 93.62 157 LEU A O 1
ATOM 1256 N N . ASP A 1 158 ? 11.174 13.285 -7.744 1.00 94.88 158 ASP A N 1
ATOM 1257 C CA . ASP A 1 158 ? 11.009 14.132 -6.557 1.00 94.88 158 ASP A CA 1
ATOM 1258 C C . ASP A 1 158 ? 9.700 13.841 -5.803 1.00 94.88 158 ASP A C 1
ATOM 1260 O O . ASP A 1 158 ? 9.431 14.413 -4.746 1.00 94.88 158 ASP A O 1
ATOM 1264 N N . GLN A 1 159 ? 8.860 12.943 -6.331 1.00 96.50 159 GLN A N 1
ATOM 1265 C CA . GLN A 1 159 ? 7.663 12.492 -5.631 1.00 96.50 159 GLN A CA 1
ATOM 1266 C C . GLN A 1 159 ? 8.063 11.666 -4.402 1.00 96.50 159 GLN A C 1
ATOM 1268 O O . GLN A 1 159 ? 8.974 10.838 -4.462 1.00 96.50 159 GLN A O 1
ATOM 1273 N N . LYS A 1 160 ? 7.331 11.848 -3.292 1.00 95.06 160 LYS A N 1
ATOM 1274 C CA . LYS A 1 160 ? 7.602 11.204 -1.991 1.00 95.06 160 LYS A CA 1
ATOM 1275 C C . LYS A 1 160 ? 7.853 9.697 -2.138 1.00 95.06 160 LYS A C 1
ATOM 1277 O O . LYS A 1 160 ? 8.849 9.188 -1.637 1.00 95.06 160 LYS A O 1
ATOM 1282 N N . PHE A 1 161 ? 6.978 8.981 -2.842 1.00 96.56 161 PHE A N 1
ATOM 1283 C CA . PHE A 1 161 ? 7.073 7.524 -2.943 1.00 96.56 161 PHE A CA 1
ATOM 1284 C C . PHE A 1 161 ? 8.304 7.038 -3.742 1.00 96.56 161 PHE A C 1
ATOM 1286 O O . PHE A 1 161 ? 9.088 6.280 -3.169 1.00 96.56 161 PHE A O 1
ATOM 1293 N N . PRO A 1 162 ? 8.549 7.459 -5.006 1.00 96.44 162 PRO A N 1
ATOM 1294 C CA . PRO A 1 162 ? 9.774 7.104 -5.725 1.00 96.44 162 PRO A CA 1
ATOM 1295 C C . PRO A 1 162 ? 11.057 7.449 -4.980 1.00 96.44 162 PRO A C 1
ATOM 1297 O O . PRO A 1 162 ? 11.952 6.607 -4.906 1.00 96.44 162 PRO A O 1
ATOM 1300 N N . LEU A 1 163 ? 11.116 8.652 -4.399 1.00 95.06 163 LEU A N 1
ATOM 1301 C CA . LEU A 1 163 ? 12.281 9.135 -3.668 1.00 95.06 163 LEU A CA 1
ATOM 1302 C C . LEU A 1 163 ? 12.644 8.215 -2.496 1.00 95.06 163 LEU A C 1
ATOM 1304 O O . LEU A 1 163 ? 13.821 7.938 -2.276 1.00 95.06 163 LEU A O 1
ATOM 1308 N N . HIS A 1 164 ? 11.641 7.732 -1.758 1.00 95.88 164 HIS A N 1
ATOM 1309 C CA . HIS A 1 164 ? 11.854 6.895 -0.578 1.00 95.88 164 HIS A CA 1
ATOM 1310 C C . HIS A 1 164 ? 12.013 5.405 -0.888 1.00 95.88 164 HIS A C 1
ATOM 1312 O O . HIS A 1 164 ? 12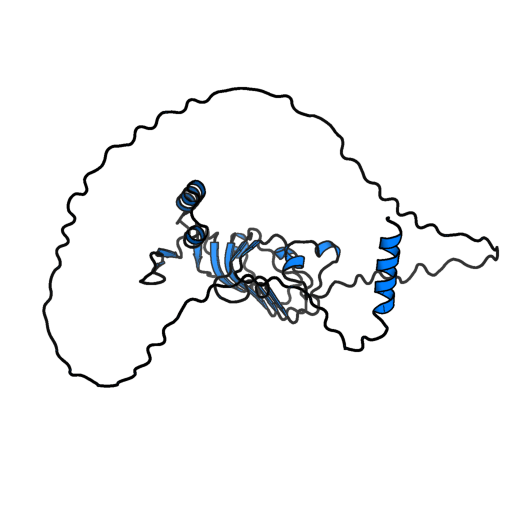.779 4.735 -0.203 1.00 95.88 164 HIS A O 1
ATOM 1318 N N . TYR A 1 165 ? 11.299 4.877 -1.884 1.00 97.00 165 TYR A N 1
ATOM 1319 C CA . TYR A 1 165 ? 11.130 3.426 -2.028 1.00 97.00 165 TYR A CA 1
ATOM 1320 C C . TYR A 1 165 ? 11.645 2.844 -3.343 1.00 97.00 165 TYR A C 1
ATOM 1322 O O . TYR A 1 165 ? 11.829 1.634 -3.436 1.00 97.00 165 TYR A O 1
ATOM 1330 N N . LEU A 1 166 ? 11.890 3.667 -4.367 1.00 95.31 166 LEU A N 1
ATOM 1331 C CA . LEU A 1 166 ? 12.241 3.192 -5.712 1.00 95.31 166 LEU A CA 1
ATOM 1332 C C . LEU A 1 166 ? 13.660 3.587 -6.135 1.00 95.31 166 LEU A C 1
ATOM 1334 O O . LEU A 1 166 ? 13.959 3.616 -7.326 1.00 95.31 166 LEU A O 1
ATOM 1338 N N . GLY A 1 167 ? 14.556 3.848 -5.178 1.00 89.75 167 GLY A N 1
ATOM 1339 C CA . GLY A 1 167 ? 15.936 4.271 -5.456 1.00 89.75 167 GLY A CA 1
ATOM 1340 C C . GLY A 1 167 ? 16.753 3.299 -6.324 1.00 89.75 167 GLY A C 1
ATOM 1341 O O . GLY A 1 167 ? 17.730 3.717 -6.941 1.00 89.75 167 GLY A O 1
ATOM 1342 N N . TYR A 1 168 ? 16.338 2.030 -6.402 1.00 91.50 168 TYR A N 1
ATOM 1343 C CA . TYR A 1 168 ? 16.982 0.977 -7.197 1.00 91.50 168 TYR A CA 1
ATOM 1344 C C . TYR A 1 168 ? 16.286 0.680 -8.533 1.00 91.50 168 TYR A C 1
ATOM 1346 O O . TYR A 1 168 ? 16.782 -0.142 -9.298 1.00 91.50 168 TYR A O 1
ATOM 1354 N N . VAL A 1 169 ? 15.133 1.298 -8.811 1.00 92.06 169 VAL A N 1
ATOM 1355 C CA . VAL A 1 169 ? 14.420 1.108 -10.081 1.00 92.06 169 VAL A CA 1
ATOM 1356 C C . VAL A 1 169 ? 15.073 1.972 -11.157 1.00 92.06 169 VAL A C 1
ATOM 1358 O O . VAL A 1 169 ? 15.417 3.132 -10.916 1.00 92.06 169 VAL A O 1
ATOM 1361 N N . ASP A 1 170 ? 15.227 1.410 -12.356 1.00 91.56 170 ASP A N 1
ATOM 1362 C CA . ASP A 1 170 ? 15.835 2.113 -13.479 1.00 91.56 170 ASP A CA 1
ATOM 1363 C C . ASP A 1 170 ? 15.069 3.396 -13.831 1.00 91.56 170 ASP A C 1
ATOM 1365 O O . ASP A 1 170 ? 13.838 3.493 -13.781 1.00 91.56 170 ASP A O 1
ATOM 1369 N N . ARG A 1 171 ? 15.822 4.420 -14.225 1.00 92.31 171 ARG A N 1
ATOM 1370 C CA . ARG A 1 171 ? 15.252 5.671 -14.727 1.00 92.31 171 ARG A CA 1
ATOM 1371 C C . ARG A 1 171 ? 14.925 5.495 -16.197 1.00 92.31 171 ARG A C 1
ATOM 1373 O O . ARG A 1 171 ? 15.744 4.962 -16.947 1.00 92.31 171 ARG A O 1
ATOM 1380 N N . CYS A 1 172 ? 13.765 5.983 -16.629 1.00 89.75 172 CYS A N 1
ATOM 1381 C CA . CYS A 1 172 ? 13.431 5.959 -18.046 1.00 89.75 172 CYS A CA 1
ATOM 1382 C C . CYS A 1 172 ? 14.447 6.836 -18.783 1.00 89.75 172 CYS A C 1
ATOM 1384 O O . CYS A 1 172 ? 14.415 8.063 -18.665 1.00 89.75 172 CYS A O 1
ATOM 1386 N N . MET A 1 173 ? 15.359 6.224 -19.542 1.00 84.00 173 MET A N 1
ATOM 1387 C CA . MET A 1 173 ? 16.168 6.985 -20.480 1.00 84.00 173 MET A CA 1
ATOM 1388 C C . MET A 1 173 ? 15.205 7.541 -21.513 1.00 84.00 173 MET A C 1
ATOM 1390 O O . MET A 1 173 ? 14.680 6.806 -22.350 1.00 84.00 173 MET A O 1
ATOM 1394 N N . ILE A 1 174 ? 14.954 8.847 -21.443 1.00 73.38 174 ILE A N 1
ATOM 1395 C CA . ILE A 1 174 ? 14.358 9.550 -22.562 1.00 73.38 174 ILE A CA 1
ATOM 1396 C C . ILE A 1 174 ? 15.421 9.440 -23.647 1.00 73.38 174 ILE A C 1
ATOM 1398 O O . ILE A 1 174 ? 16.354 10.237 -23.702 1.00 73.38 174 ILE A O 1
ATOM 1402 N N . MET A 1 175 ? 15.308 8.423 -24.500 1.00 64.06 175 MET A N 1
ATOM 1403 C CA . MET A 1 175 ? 15.880 8.499 -25.829 1.00 64.06 175 MET A CA 1
ATOM 1404 C C . MET A 1 175 ? 15.061 9.562 -26.547 1.00 64.06 175 MET A C 1
ATOM 1406 O O . MET A 1 175 ? 14.238 9.269 -27.414 1.00 64.06 175 MET A O 1
ATOM 1410 N N . THR A 1 176 ? 15.250 10.826 -26.146 1.00 57.50 176 THR A N 1
ATOM 1411 C CA . THR A 1 176 ? 15.033 11.939 -27.042 1.00 57.50 176 THR A CA 1
ATOM 1412 C C . THR A 1 176 ? 15.835 11.514 -28.243 1.00 57.50 176 THR A C 1
ATOM 1414 O O . THR A 1 176 ? 17.048 11.316 -28.165 1.00 57.50 176 THR A O 1
ATOM 1417 N N . SER A 1 177 ? 15.123 11.198 -29.317 1.00 53.62 177 SER A N 1
ATOM 1418 C CA . SER A 1 177 ? 15.739 10.982 -30.602 1.00 53.62 177 SER A CA 1
ATOM 1419 C C . SER A 1 177 ? 16.453 12.287 -30.922 1.00 53.62 177 SER A C 1
ATOM 1421 O O . SER A 1 177 ? 15.909 13.166 -31.572 1.00 53.62 177 SER A O 1
ATOM 1423 N N . PHE A 1 178 ? 17.698 12.410 -30.464 1.00 52.12 178 PHE A N 1
ATOM 1424 C CA . PHE A 1 178 ? 18.702 13.366 -30.912 1.00 52.12 178 PHE A CA 1
ATOM 1425 C C . PHE A 1 178 ? 19.173 12.969 -32.322 1.00 52.12 178 PHE A C 1
ATOM 1427 O O . PHE A 1 178 ? 20.324 13.132 -32.712 1.00 52.12 178 PHE A O 1
ATOM 1434 N N . VAL A 1 179 ? 18.253 12.401 -33.099 1.00 55.34 179 VAL A N 1
ATOM 1435 C CA . VAL A 1 179 ? 18.384 12.049 -34.492 1.00 55.34 179 VAL A CA 1
ATOM 1436 C C . VAL A 1 179 ? 17.537 13.092 -35.211 1.00 55.34 179 VAL A C 1
ATOM 1438 O O . VAL A 1 179 ? 16.314 12.994 -35.237 1.00 55.34 179 VAL A O 1
ATOM 1441 N N . LEU A 1 180 ? 18.252 14.070 -35.786 1.00 50.34 180 LEU A N 1
ATOM 1442 C CA . LEU A 1 180 ? 17.834 15.072 -36.783 1.00 50.34 180 LEU A CA 1
ATOM 1443 C C . LEU A 1 180 ? 17.538 16.506 -36.297 1.00 50.34 180 LEU A C 1
ATOM 1445 O O . LEU A 1 180 ? 16.480 17.059 -36.560 1.00 50.34 180 LEU A O 1
ATOM 1449 N N . PHE A 1 181 ? 18.565 17.173 -35.760 1.00 51.31 181 PHE A N 1
ATOM 1450 C CA . PHE A 1 181 ? 18.913 18.542 -36.193 1.00 51.31 181 PHE A CA 1
ATOM 1451 C C . PHE A 1 181 ? 20.415 18.631 -36.524 1.00 51.31 181 PHE A C 1
ATOM 1453 O O . PHE A 1 181 ? 21.125 19.551 -36.144 1.00 51.31 181 PHE A O 1
ATOM 1460 N N . VAL A 1 182 ? 20.925 17.639 -37.256 1.00 56.19 182 VAL A N 1
ATOM 1461 C CA . VAL A 1 182 ? 22.182 17.770 -38.006 1.00 56.19 182 VAL A CA 1
ATOM 1462 C C . VAL A 1 182 ? 21.836 17.509 -39.460 1.00 56.19 182 VAL A C 1
ATOM 1464 O O . VAL A 1 182 ? 22.037 16.413 -39.958 1.00 56.19 182 VAL A O 1
ATOM 1467 N N . ASN A 1 183 ? 21.168 18.475 -40.086 1.00 53.00 183 ASN A N 1
ATOM 1468 C CA . ASN A 1 183 ? 21.105 18.652 -41.537 1.00 53.00 183 ASN A CA 1
ATOM 1469 C C . ASN A 1 183 ? 20.437 20.000 -41.822 1.00 53.00 183 ASN A C 1
ATOM 1471 O O . ASN A 1 183 ? 19.231 20.059 -42.028 1.00 53.00 183 ASN A O 1
ATOM 1475 N N . SER A 1 184 ? 21.225 21.078 -41.764 1.00 51.41 184 SER A N 1
ATOM 1476 C CA . SER A 1 184 ? 21.221 22.167 -42.758 1.00 51.41 184 SER A CA 1
ATOM 1477 C C . SER A 1 184 ? 22.000 23.384 -42.238 1.00 51.41 184 SER A C 1
ATOM 1479 O O . SER A 1 184 ? 21.434 24.451 -42.030 1.00 51.41 184 SER A O 1
ATOM 1481 N N . ILE A 1 185 ? 23.316 23.246 -42.064 1.00 55.50 185 ILE A N 1
ATOM 1482 C CA . ILE A 1 185 ? 24.219 24.376 -42.320 1.00 55.50 185 ILE A CA 1
ATOM 1483 C C . ILE A 1 185 ? 25.169 23.884 -43.400 1.00 55.50 185 ILE A C 1
ATOM 1485 O O . ILE A 1 185 ? 26.225 23.308 -43.151 1.00 55.50 185 ILE A O 1
ATOM 1489 N N . HIS A 1 186 ? 24.668 23.992 -44.627 1.00 53.50 186 HIS A N 1
ATOM 1490 C CA . HIS A 1 186 ? 25.492 23.961 -45.814 1.00 53.50 186 HIS A CA 1
ATOM 1491 C C . HIS A 1 186 ? 26.319 25.250 -45.787 1.00 53.50 186 HIS A C 1
ATOM 1493 O O . HIS A 1 186 ? 25.763 26.337 -45.660 1.00 53.50 186 HIS A O 1
ATOM 1499 N N . THR A 1 187 ? 27.633 25.060 -45.788 1.00 53.22 187 THR A N 1
ATOM 1500 C CA . THR A 1 187 ? 28.701 25.992 -46.160 1.00 53.22 187 THR A CA 1
ATOM 1501 C C . THR A 1 187 ? 28.243 27.287 -46.830 1.00 53.22 187 THR A C 1
ATOM 1503 O O . THR A 1 187 ? 27.807 27.240 -47.974 1.00 53.22 187 THR A O 1
ATOM 1506 N N . ASP A 1 188 ? 28.482 28.411 -46.159 1.00 51.44 188 ASP A N 1
ATOM 1507 C CA . ASP A 1 188 ? 29.178 29.536 -46.776 1.00 51.44 188 ASP A CA 1
ATOM 1508 C C . ASP A 1 188 ? 30.234 30.044 -45.787 1.00 51.44 188 ASP A C 1
ATOM 1510 O O . ASP A 1 188 ? 30.021 30.162 -44.580 1.00 51.44 188 ASP A O 1
ATOM 1514 N N . GLU A 1 189 ? 31.433 30.198 -46.325 1.00 59.22 189 GLU A N 1
ATOM 1515 C CA . GLU A 1 189 ? 32.693 30.476 -45.661 1.00 59.22 189 GLU A CA 1
ATOM 1516 C C . GLU A 1 189 ? 32.763 31.972 -45.323 1.00 59.22 189 GLU A C 1
ATOM 1518 O O . GLU A 1 189 ? 33.205 32.779 -46.135 1.00 59.22 189 GLU A O 1
ATOM 1523 N N . GLU A 1 190 ? 32.320 32.367 -44.129 1.00 55.69 190 GLU A N 1
ATOM 1524 C CA . GLU A 1 190 ? 32.644 33.686 -43.584 1.00 55.69 190 GLU A CA 1
ATOM 1525 C C . GLU A 1 190 ? 33.003 33.558 -42.100 1.00 55.69 190 GLU A C 1
ATOM 1527 O O . GLU A 1 190 ? 32.202 33.170 -41.248 1.00 55.69 190 GLU A O 1
ATOM 1532 N N . THR A 1 191 ? 34.273 33.819 -41.799 1.00 54.78 191 THR A N 1
ATOM 1533 C CA . THR A 1 191 ? 34.842 33.825 -40.453 1.00 54.78 191 THR A CA 1
ATOM 1534 C C . THR A 1 191 ? 34.208 34.934 -39.623 1.00 54.78 191 THR A C 1
ATOM 1536 O O . THR A 1 191 ? 34.648 36.082 -39.674 1.00 54.78 191 THR A O 1
ATOM 1539 N N . VAL A 1 192 ? 33.203 34.581 -38.829 1.00 51.91 192 VAL A N 1
ATOM 1540 C CA . VAL A 1 192 ? 32.703 35.420 -37.743 1.00 51.91 192 VAL A CA 1
ATOM 1541 C C . VAL A 1 192 ? 32.808 34.614 -36.454 1.00 51.91 192 VAL A C 1
ATOM 1543 O O . VAL A 1 192 ? 32.140 33.597 -36.280 1.00 51.91 192 VAL A O 1
ATOM 1546 N N . GLU A 1 193 ? 33.680 35.059 -35.548 1.00 52.53 193 GLU A N 1
ATOM 1547 C CA . GLU A 1 193 ? 33.702 34.588 -34.165 1.00 52.53 193 GLU A CA 1
ATOM 1548 C C . GLU A 1 193 ? 32.350 34.933 -33.525 1.00 52.53 193 GLU A C 1
ATOM 1550 O O . GLU A 1 193 ? 32.065 36.082 -33.183 1.00 52.53 193 GLU A O 1
ATOM 1555 N N . HIS A 1 194 ? 31.470 33.942 -33.416 1.00 46.25 194 HIS A N 1
ATOM 1556 C CA . HIS A 1 194 ? 30.257 34.043 -32.618 1.00 46.25 194 HIS A CA 1
ATOM 1557 C C . HIS A 1 194 ? 30.404 33.176 -31.379 1.00 46.25 194 HIS A C 1
ATOM 1559 O O . HIS A 1 194 ? 30.210 31.963 -31.389 1.00 46.25 194 HIS A O 1
ATOM 1565 N N . THR A 1 195 ? 30.767 33.855 -30.295 1.00 45.75 195 THR A N 1
ATOM 1566 C CA . THR A 1 195 ? 30.600 33.399 -28.922 1.00 45.75 195 THR A CA 1
ATOM 1567 C C . THR A 1 195 ? 29.112 33.146 -28.696 1.00 45.75 195 THR A C 1
ATOM 1569 O O . THR A 1 195 ? 28.322 34.085 -28.617 1.00 45.75 195 THR A O 1
ATOM 1572 N N . ILE A 1 196 ? 28.711 31.877 -28.649 1.00 47.34 196 ILE A N 1
ATOM 1573 C CA . ILE A 1 196 ? 27.341 31.498 -28.299 1.00 47.34 196 ILE A CA 1
ATOM 1574 C C . ILE A 1 196 ? 27.221 31.626 -26.781 1.00 47.34 196 ILE A C 1
ATOM 1576 O O . ILE A 1 196 ? 27.686 30.767 -26.031 1.00 47.34 196 ILE A O 1
ATOM 1580 N N . ASP A 1 197 ? 26.642 32.740 -26.347 1.00 46.22 197 ASP A N 1
ATOM 1581 C CA . ASP A 1 197 ? 26.283 32.997 -24.958 1.00 46.22 197 ASP A CA 1
ATOM 1582 C C . ASP A 1 197 ? 24.942 32.305 -24.668 1.00 46.22 197 ASP A C 1
ATOM 1584 O O . ASP A 1 197 ? 23.884 32.722 -25.148 1.00 46.22 197 ASP A O 1
ATOM 1588 N N . TYR A 1 198 ? 24.986 31.186 -23.943 1.00 42.16 198 TYR A N 1
ATOM 1589 C CA . TYR A 1 198 ? 23.788 30.474 -23.504 1.00 42.16 198 TYR A CA 1
ATOM 1590 C C . TYR A 1 198 ? 23.159 31.230 -22.332 1.00 42.16 198 TYR A C 1
ATOM 1592 O O . TYR A 1 198 ? 23.359 30.888 -21.166 1.00 42.16 198 TYR A O 1
ATOM 1600 N N . ARG A 1 199 ? 22.379 32.267 -22.640 1.00 38.97 199 ARG A N 1
ATOM 1601 C CA . ARG A 1 199 ? 21.568 32.968 -21.645 1.00 38.97 199 ARG A CA 1
ATOM 1602 C C . ARG A 1 199 ? 20.297 32.161 -21.382 1.00 38.97 199 ARG A C 1
ATOM 1604 O O . ARG A 1 199 ? 19.362 32.163 -22.176 1.00 38.97 199 ARG A O 1
ATOM 1611 N N . VAL A 1 200 ? 20.295 31.410 -20.284 1.00 44.62 200 VAL A N 1
ATOM 1612 C CA . VAL A 1 200 ? 19.089 30.762 -19.759 1.00 44.62 200 VAL A CA 1
ATOM 1613 C C . VAL A 1 200 ? 18.303 31.825 -18.994 1.00 44.62 200 VAL A C 1
ATOM 1615 O O . VAL A 1 200 ? 18.609 32.119 -17.839 1.00 44.62 200 VAL A O 1
ATOM 1618 N N . ASP A 1 201 ? 17.322 32.439 -19.653 1.00 49.00 201 ASP A N 1
ATOM 1619 C CA . ASP A 1 201 ? 16.421 33.402 -19.020 1.00 49.00 201 ASP A CA 1
ATOM 1620 C C . ASP A 1 201 ? 15.394 32.654 -18.154 1.00 49.00 201 ASP A C 1
ATOM 1622 O O . ASP A 1 201 ? 14.342 32.212 -18.619 1.00 49.00 201 ASP A O 1
ATOM 1626 N N . TYR A 1 202 ? 15.702 32.501 -16.866 1.00 46.91 202 TYR A N 1
ATOM 1627 C CA . TYR A 1 202 ? 14.712 32.118 -15.864 1.00 46.91 202 TYR A CA 1
ATOM 1628 C C . TYR A 1 202 ? 13.792 33.316 -15.613 1.00 46.91 202 TYR A C 1
ATOM 1630 O O . TYR A 1 202 ? 14.161 34.265 -14.922 1.00 46.91 202 TYR A O 1
ATOM 1638 N N . SER A 1 203 ? 12.590 33.284 -16.186 1.00 53.16 203 SER A N 1
ATOM 1639 C CA . SER A 1 203 ? 11.525 34.219 -15.820 1.00 53.16 203 SER A CA 1
ATOM 1640 C C . SER A 1 203 ? 10.970 33.811 -14.458 1.00 53.16 203 SER A C 1
ATOM 1642 O O . SER A 1 203 ? 10.160 32.894 -14.352 1.00 53.16 203 SER A O 1
ATOM 1644 N N . VAL A 1 204 ? 11.471 34.454 -13.404 1.00 55.94 204 VAL A N 1
ATOM 1645 C CA . VAL A 1 204 ? 10.884 34.395 -12.064 1.00 55.94 204 VAL A CA 1
ATOM 1646 C C . VAL A 1 204 ? 9.682 35.336 -12.074 1.00 55.94 204 VAL A C 1
ATOM 1648 O O . VAL A 1 204 ? 9.847 36.552 -12.030 1.00 55.94 204 VAL A O 1
ATOM 1651 N N . GLU A 1 205 ? 8.475 34.788 -12.196 1.00 58.69 205 GLU A N 1
ATOM 1652 C CA . GLU A 1 205 ? 7.255 35.554 -11.936 1.00 58.69 205 GLU A CA 1
ATOM 1653 C C . GLU A 1 205 ? 7.152 35.785 -10.423 1.00 58.69 205 GLU A C 1
ATOM 1655 O O . GLU A 1 205 ? 6.923 34.854 -9.647 1.00 58.69 205 GLU A O 1
ATOM 1660 N N . GLU A 1 206 ? 7.378 37.027 -9.992 1.00 63.34 206 GLU A N 1
ATOM 1661 C CA . GLU A 1 206 ? 7.103 37.448 -8.620 1.00 63.34 206 GLU A CA 1
ATOM 1662 C C . GLU A 1 206 ? 5.592 37.349 -8.352 1.00 63.34 206 GLU A C 1
ATOM 1664 O O . GLU A 1 206 ? 4.791 37.869 -9.138 1.00 63.34 206 GLU A O 1
ATOM 1669 N N . PRO A 1 207 ? 5.164 36.701 -7.255 1.00 64.12 207 PRO A N 1
ATOM 1670 C CA . PRO A 1 207 ? 3.760 36.680 -6.890 1.00 64.12 207 PRO A CA 1
ATOM 1671 C C . PRO A 1 207 ? 3.295 38.094 -6.497 1.00 64.12 207 PRO A C 1
ATOM 1673 O O . PRO A 1 207 ? 4.030 38.818 -5.817 1.00 64.12 207 PRO A O 1
ATOM 1676 N N . PRO A 1 208 ? 2.070 38.496 -6.880 1.00 60.41 208 PRO A N 1
ATOM 1677 C CA . PRO A 1 208 ? 1.527 39.797 -6.522 1.00 60.41 208 PRO A CA 1
ATOM 1678 C C . PRO A 1 208 ? 1.389 39.926 -4.999 1.00 60.41 208 PRO A C 1
ATOM 1680 O O . PRO A 1 208 ? 0.689 39.156 -4.341 1.00 60.41 208 PRO A O 1
ATOM 1683 N N . LEU A 1 209 ? 2.075 40.930 -4.455 1.00 64.06 209 LEU A N 1
ATOM 1684 C CA . LEU A 1 209 ? 1.891 41.457 -3.108 1.00 64.06 209 LEU A CA 1
ATOM 1685 C C . LEU A 1 209 ? 0.551 42.189 -3.054 1.00 64.06 209 LEU A C 1
ATOM 1687 O O . LEU A 1 209 ? 0.504 43.374 -3.362 1.00 64.06 209 LEU A O 1
ATOM 1691 N N . ASP A 1 210 ? -0.520 41.511 -2.644 1.00 57.91 210 ASP A N 1
ATOM 1692 C CA . ASP A 1 210 ? -1.762 42.197 -2.300 1.00 57.91 210 ASP A CA 1
ATOM 1693 C C . ASP A 1 210 ? -2.499 41.580 -1.103 1.00 57.91 210 ASP A C 1
ATOM 1695 O O . ASP A 1 210 ? -2.674 40.370 -0.978 1.00 57.91 210 ASP A O 1
ATOM 1699 N N . ALA A 1 211 ? -2.982 42.514 -0.279 1.00 45.25 211 ALA A N 1
ATOM 1700 C CA . ALA A 1 211 ? -4.025 42.425 0.739 1.00 45.25 211 ALA A CA 1
ATOM 1701 C C . ALA A 1 211 ? -3.713 41.682 2.053 1.00 45.25 211 ALA A C 1
ATOM 1703 O O . ALA A 1 211 ? -4.116 40.548 2.293 1.00 45.25 211 ALA A O 1
ATOM 1704 N N . VAL A 1 212 ? -3.127 42.443 2.982 1.00 56.34 212 VAL A N 1
ATOM 1705 C CA . VAL A 1 212 ? -3.319 42.286 4.432 1.00 56.34 212 VAL A CA 1
ATOM 1706 C C . VAL A 1 212 ? -4.796 42.549 4.770 1.00 56.34 212 VAL A C 1
ATOM 1708 O O . VAL A 1 212 ? -5.251 43.676 4.557 1.00 56.34 212 VAL A O 1
ATOM 1711 N N . PRO A 1 213 ? -5.554 41.590 5.336 1.00 53.06 213 PRO A N 1
ATOM 1712 C CA . PRO A 1 213 ? -6.811 41.900 5.990 1.00 53.06 213 PRO A CA 1
ATOM 1713 C C . PRO A 1 213 ? -6.533 42.413 7.403 1.00 53.06 213 PRO A C 1
ATOM 1715 O O . PRO A 1 213 ? -5.915 41.758 8.243 1.00 53.06 213 PRO A O 1
ATOM 1718 N N . SER A 1 214 ? -7.005 43.632 7.619 1.00 48.47 214 SER A N 1
ATOM 1719 C CA . SER A 1 214 ? -7.172 44.314 8.890 1.00 48.47 214 SER A CA 1
ATOM 1720 C C . SER A 1 214 ? -7.911 43.471 9.932 1.00 48.47 214 SER A C 1
ATOM 1722 O O . SER A 1 214 ? -8.899 42.802 9.645 1.00 48.47 214 SER A O 1
ATOM 1724 N N . SER A 1 215 ? -7.410 43.600 11.156 1.00 50.44 215 SER A N 1
ATOM 1725 C CA . SER A 1 215 ? -7.975 43.207 12.443 1.00 50.44 215 SER A CA 1
ATOM 1726 C C . SER A 1 215 ? -9.492 43.372 12.573 1.00 50.44 215 SER A C 1
ATOM 1728 O O . SER A 1 215 ? -9.991 44.487 12.414 1.00 50.44 215 SER A O 1
ATOM 1730 N N . GLU A 1 216 ? -10.171 42.332 13.059 1.00 49.41 216 GLU A N 1
ATOM 1731 C CA . GLU A 1 216 ? -11.371 42.491 13.880 1.00 49.41 216 GLU A CA 1
ATOM 1732 C C . GLU A 1 216 ? -11.207 41.725 15.196 1.00 49.41 216 GLU A C 1
ATOM 1734 O O . GLU A 1 216 ? -10.991 40.518 15.251 1.00 49.41 216 GLU A O 1
ATOM 1739 N N . THR A 1 217 ? -11.234 42.515 16.261 1.00 51.25 217 THR A N 1
ATOM 1740 C CA . THR A 1 217 ? -11.365 42.155 17.667 1.00 51.25 217 THR A CA 1
ATOM 1741 C C . THR A 1 217 ? -12.832 41.885 18.007 1.00 51.25 217 THR A C 1
ATOM 1743 O O . THR A 1 217 ? -13.669 42.746 17.750 1.00 51.25 217 THR A O 1
ATOM 1746 N N . GLY A 1 218 ? -13.112 40.758 18.658 1.00 43.19 218 GLY A N 1
ATOM 1747 C CA . GLY A 1 218 ? -14.402 40.397 19.268 1.00 43.19 218 GLY A CA 1
ATOM 1748 C C . GLY A 1 218 ? -14.500 38.867 19.314 1.00 43.19 218 GLY A C 1
ATOM 1749 O O . GLY A 1 218 ? -14.098 38.213 18.365 1.00 43.19 218 GLY A O 1
ATOM 1750 N N . ASP A 1 219 ? -14.908 38.178 20.367 1.00 42.50 219 ASP A N 1
ATOM 1751 C CA . ASP A 1 219 ? -15.467 38.561 21.650 1.00 42.50 219 ASP A CA 1
ATOM 1752 C C . ASP A 1 219 ? -15.026 37.535 22.698 1.00 42.50 219 ASP A C 1
ATOM 1754 O O . ASP A 1 219 ? -14.650 36.401 22.399 1.00 42.50 219 ASP A O 1
ATOM 1758 N N . SER A 1 220 ? -15.054 37.977 23.949 1.00 48.50 220 SER A N 1
ATOM 1759 C CA . SER A 1 220 ? -14.672 37.202 25.123 1.00 48.50 220 SER A CA 1
ATOM 1760 C C . SER A 1 220 ? -15.748 36.155 25.405 1.00 48.50 220 SER A C 1
ATOM 1762 O O . SER A 1 220 ? -16.821 36.496 25.904 1.00 48.50 220 SER A O 1
ATOM 1764 N N . GLU A 1 221 ? -15.476 34.890 25.096 1.00 51.94 221 GLU A N 1
ATOM 1765 C CA . GLU A 1 221 ? -16.362 33.791 25.464 1.00 51.94 221 GLU A CA 1
ATOM 1766 C C . GLU A 1 221 ? -16.096 33.358 26.913 1.00 51.94 221 GLU A C 1
ATOM 1768 O O . GLU A 1 221 ? -14.958 33.191 27.358 1.00 51.94 221 GLU A O 1
ATOM 1773 N N . GLN A 1 222 ? -17.183 33.275 27.675 1.00 48.53 222 GLN A N 1
ATOM 1774 C CA . GLN A 1 222 ? -17.209 33.032 29.109 1.00 48.53 222 GLN A CA 1
ATOM 1775 C C . GLN A 1 222 ? -16.716 31.616 29.418 1.00 48.53 222 GLN A C 1
ATOM 1777 O O . GLN A 1 222 ? -17.262 30.629 28.930 1.00 48.53 222 GLN A O 1
ATOM 1782 N N . ILE A 1 223 ? -15.700 31.523 30.274 1.00 45.03 223 ILE A N 1
ATOM 1783 C CA . ILE A 1 223 ? -15.267 30.269 30.888 1.00 45.03 223 ILE A CA 1
ATOM 1784 C C . ILE A 1 223 ? -16.353 29.871 31.890 1.00 45.03 223 ILE A C 1
ATOM 1786 O O . ILE A 1 223 ? -16.465 30.466 32.961 1.00 45.03 223 ILE A O 1
ATOM 1790 N N . ALA A 1 224 ? -17.178 28.894 31.515 1.00 49.50 224 ALA A N 1
ATOM 1791 C CA . ALA A 1 224 ? -18.071 28.220 32.442 1.00 49.50 224 ALA A CA 1
ATOM 1792 C C . ALA A 1 224 ? -17.230 27.365 33.400 1.00 49.50 224 ALA A C 1
ATOM 1794 O O . ALA A 1 224 ? -16.531 26.434 32.999 1.00 49.50 224 ALA A O 1
ATOM 1795 N N . GLU A 1 225 ? -17.289 27.749 34.667 1.00 56.56 225 GLU A N 1
ATOM 1796 C CA . GLU A 1 225 ? -16.765 27.050 35.830 1.00 56.56 225 GLU A CA 1
ATOM 1797 C C . GLU A 1 225 ? -17.422 25.662 35.910 1.00 56.56 225 GLU A C 1
ATOM 1799 O O . GLU A 1 225 ? -18.622 25.533 36.147 1.00 56.56 225 GLU A O 1
ATOM 1804 N N . PHE A 1 226 ? -16.648 24.618 35.609 1.00 48.34 226 PHE A N 1
ATOM 1805 C CA . PHE A 1 226 ? -17.086 23.229 35.715 1.00 48.34 226 PHE A CA 1
ATOM 1806 C C . PHE A 1 226 ? -16.915 22.784 37.171 1.00 48.34 226 PHE A C 1
ATOM 1808 O O . PHE A 1 226 ? -15.790 22.602 37.643 1.00 48.34 226 PHE A O 1
ATOM 1815 N N . GLU A 1 227 ? -18.028 22.626 37.884 1.00 62.56 227 GLU A N 1
ATOM 1816 C CA . GLU A 1 227 ? -18.051 21.993 39.203 1.00 62.56 227 GLU A CA 1
ATOM 1817 C C . GLU A 1 227 ? -17.690 20.498 39.067 1.00 62.56 227 GLU A C 1
ATOM 1819 O O . GLU A 1 227 ? -18.259 19.801 38.218 1.00 62.56 227 GLU A O 1
ATOM 1824 N N . PRO A 1 228 ? -16.742 19.970 39.863 1.00 53.50 228 PRO A N 1
ATOM 1825 C CA . PRO A 1 228 ? -16.430 18.550 39.855 1.00 53.50 228 PRO A CA 1
ATOM 1826 C C . PRO A 1 228 ? -17.571 17.761 40.504 1.00 53.50 228 PRO A C 1
ATOM 1828 O O . PRO A 1 228 ? -17.904 17.968 41.670 1.00 53.50 228 PRO A O 1
ATOM 1831 N N . ALA A 1 229 ? -18.152 16.845 39.728 1.00 47.81 229 ALA A N 1
ATOM 1832 C CA . ALA A 1 229 ? -19.164 15.913 40.198 1.00 47.81 229 ALA A CA 1
ATOM 1833 C C . ALA A 1 229 ? -18.614 15.020 41.320 1.00 47.81 229 ALA A C 1
ATOM 1835 O O . ALA A 1 229 ? -17.494 14.506 41.253 1.00 47.81 229 ALA A O 1
ATOM 1836 N N . GLU A 1 230 ? -19.451 14.876 42.340 1.00 47.75 230 GLU A N 1
ATOM 1837 C CA . GLU A 1 230 ? -19.237 14.116 43.558 1.00 47.75 230 GLU A CA 1
ATOM 1838 C C . GLU A 1 230 ? -18.855 12.653 43.295 1.00 47.75 230 GLU A C 1
ATOM 1840 O O . GLU A 1 230 ? -19.346 11.979 42.388 1.00 47.75 230 GLU A O 1
ATOM 1845 N N . SER A 1 231 ? -17.968 12.183 44.166 1.00 48.12 231 SER A N 1
ATOM 1846 C CA . SER A 1 231 ? -17.544 10.805 44.367 1.00 48.12 231 SER A CA 1
ATOM 1847 C C . SER A 1 231 ? -18.728 9.843 44.482 1.00 48.12 231 SER A C 1
ATOM 1849 O O . SER A 1 231 ? -19.505 9.930 45.434 1.00 48.12 231 SER A O 1
ATOM 1851 N N . ALA A 1 232 ? -18.819 8.889 43.556 1.00 48.44 232 ALA A N 1
ATOM 1852 C CA . ALA A 1 232 ? -19.674 7.721 43.703 1.00 48.44 232 ALA A CA 1
ATOM 1853 C C . ALA A 1 232 ? -18.911 6.601 44.428 1.00 48.44 232 ALA A C 1
ATOM 1855 O O . ALA A 1 232 ? -17.797 6.245 44.046 1.00 48.44 232 ALA A O 1
ATOM 1856 N N . ASP A 1 233 ? -19.558 6.095 45.476 1.00 47.53 233 ASP A N 1
ATOM 1857 C CA . ASP A 1 233 ? -19.206 4.964 46.330 1.00 47.53 233 ASP A CA 1
ATOM 1858 C C . ASP A 1 233 ? -18.611 3.758 45.583 1.00 47.53 233 ASP A C 1
ATOM 1860 O O . ASP A 1 233 ? -19.282 3.096 44.786 1.00 47.53 233 ASP A O 1
ATOM 1864 N N . GLU A 1 234 ? -17.384 3.387 45.955 1.00 45.72 234 GLU A N 1
ATOM 1865 C CA . GLU A 1 234 ? -16.877 2.025 45.799 1.00 45.72 234 GLU A CA 1
ATOM 1866 C C . GLU A 1 234 ? -17.558 1.122 46.838 1.00 45.72 234 GLU A C 1
ATOM 1868 O O . GLU A 1 234 ? -17.088 0.959 47.963 1.00 45.72 234 GLU A O 1
ATOM 1873 N N . SER A 1 235 ? -18.691 0.530 46.461 1.00 46.06 235 SER A N 1
ATOM 1874 C CA . SER A 1 235 ? -19.321 -0.550 47.221 1.00 46.06 235 SER A CA 1
ATOM 1875 C C . SER A 1 235 ? -19.100 -1.896 46.522 1.00 46.06 235 SER A C 1
ATOM 1877 O O . SER A 1 235 ? -19.620 -2.172 45.447 1.00 46.06 235 SER A O 1
ATOM 1879 N N . GLU A 1 236 ? -18.275 -2.720 47.174 1.00 45.03 236 GLU A N 1
ATOM 1880 C CA . GLU A 1 236 ? -18.512 -4.152 47.395 1.00 45.03 236 GLU A CA 1
ATOM 1881 C C . GLU A 1 236 ? -18.834 -5.033 46.170 1.00 45.03 236 GLU A C 1
ATOM 1883 O O . GLU A 1 236 ? -19.946 -5.523 45.983 1.00 45.03 236 GLU A O 1
ATOM 1888 N N . TRP A 1 237 ? -17.797 -5.394 45.409 1.00 45.75 237 TRP A N 1
ATOM 1889 C CA . TRP A 1 237 ? -17.806 -6.641 44.635 1.00 45.75 237 TRP A CA 1
ATOM 1890 C C . TRP A 1 237 ? -17.169 -7.768 45.456 1.00 45.75 237 TRP A C 1
ATOM 1892 O O . TRP A 1 237 ? -15.994 -8.101 45.304 1.00 45.75 237 TRP A O 1
ATOM 1902 N N . HIS A 1 238 ? -17.962 -8.386 46.335 1.00 41.59 238 HIS A N 1
ATOM 1903 C CA . HIS A 1 238 ? -17.630 -9.691 46.902 1.00 41.59 238 HIS A CA 1
ATOM 1904 C C . HIS A 1 238 ? -17.763 -10.764 45.815 1.00 41.59 238 HIS A C 1
ATOM 1906 O O . HIS A 1 238 ? -18.856 -11.219 45.480 1.00 41.59 238 HIS A O 1
ATOM 1912 N N . SER A 1 239 ? -16.626 -11.174 45.257 1.00 43.19 239 SER A N 1
ATOM 1913 C CA . SER A 1 239 ? -16.542 -12.351 44.396 1.00 43.19 239 SER A CA 1
ATOM 1914 C C . SER A 1 239 ? -16.567 -13.607 45.266 1.00 43.19 239 SER A C 1
ATOM 1916 O O . SER A 1 239 ? -15.623 -13.879 46.006 1.00 43.19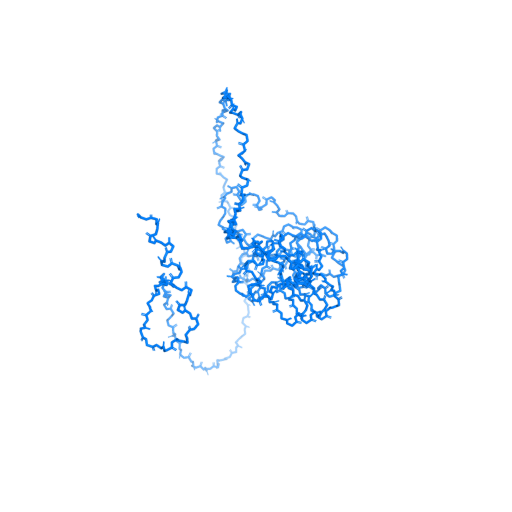 239 SER A O 1
ATOM 1918 N N . ASN A 1 240 ? -17.659 -14.368 45.177 1.00 39.66 240 ASN A N 1
ATOM 1919 C CA . ASN A 1 240 ? -17.746 -15.735 45.681 1.00 39.66 240 ASN A CA 1
ATOM 1920 C C . ASN A 1 240 ? -16.829 -16.634 44.837 1.00 39.66 240 ASN A C 1
ATOM 1922 O O . ASN A 1 240 ? -17.184 -17.023 43.725 1.00 39.66 240 ASN A O 1
ATOM 1926 N N . LEU A 1 241 ? -15.652 -16.953 45.372 1.00 43.62 241 LEU A N 1
ATOM 1927 C CA . LEU A 1 241 ? -14.816 -18.051 44.897 1.00 43.62 241 LEU A CA 1
ATOM 1928 C C . LEU A 1 241 ? -15.450 -19.368 45.355 1.00 43.62 241 LEU A C 1
ATOM 1930 O O . LEU A 1 241 ? -15.526 -19.657 46.546 1.00 43.62 241 LEU A O 1
ATOM 1934 N N . ILE A 1 242 ? -15.940 -20.138 44.386 1.00 51.19 242 ILE A N 1
ATOM 1935 C CA . ILE A 1 242 ? -16.304 -21.541 44.561 1.00 51.19 242 ILE A CA 1
ATOM 1936 C C . ILE A 1 242 ? -14.992 -22.327 44.522 1.00 51.19 242 ILE A C 1
ATOM 1938 O O . ILE A 1 242 ? -14.335 -22.396 43.485 1.00 51.19 242 ILE A O 1
ATOM 1942 N N . GLU A 1 243 ? -14.596 -22.866 45.672 1.00 45.59 243 GLU A N 1
ATOM 1943 C CA . GLU A 1 243 ? -13.533 -23.860 45.784 1.00 45.59 243 GLU A CA 1
ATOM 1944 C C . GLU A 1 243 ? -14.095 -25.223 45.356 1.00 45.59 243 GLU A C 1
ATOM 1946 O O . GLU A 1 243 ? -14.963 -25.775 46.032 1.00 45.59 243 GLU A O 1
ATOM 1951 N N . ASP A 1 244 ? -13.598 -25.765 44.244 1.00 48.22 244 ASP A N 1
ATOM 1952 C CA . ASP A 1 244 ? -13.720 -27.188 43.918 1.00 48.22 244 ASP A CA 1
ATOM 1953 C C . ASP A 1 244 ? -12.463 -27.914 44.426 1.00 48.22 244 ASP A C 1
ATOM 1955 O O . ASP A 1 244 ? -11.355 -27.616 43.963 1.00 48.22 244 ASP A O 1
ATOM 1959 N N . PRO A 1 245 ? -12.590 -28.882 45.351 1.00 54.88 245 PRO A N 1
ATOM 1960 C CA . PRO A 1 245 ? -11.508 -29.774 45.711 1.00 54.88 245 PRO A CA 1
ATOM 1961 C C . PRO A 1 245 ? -11.713 -31.117 45.006 1.00 54.88 245 PRO A C 1
ATOM 1963 O O . PRO A 1 245 ? -12.614 -31.863 45.369 1.00 54.88 245 PRO A O 1
ATOM 1966 N N . ASP A 1 246 ? -10.849 -31.474 44.053 1.00 53.19 246 ASP A N 1
ATOM 1967 C CA . ASP A 1 246 ? -10.415 -32.873 43.983 1.00 53.19 246 ASP A CA 1
ATOM 1968 C C . ASP A 1 246 ? -9.123 -33.094 43.182 1.00 53.19 246 ASP A C 1
ATOM 1970 O O . ASP A 1 246 ? -9.081 -33.171 41.955 1.00 53.19 246 ASP A O 1
ATOM 1974 N N . SER A 1 247 ? -8.041 -33.201 43.947 1.00 42.22 247 SER A N 1
ATOM 1975 C CA . SER A 1 247 ? -7.112 -34.333 43.972 1.00 42.22 247 SER A CA 1
ATOM 1976 C C . SER A 1 247 ? -7.110 -35.293 42.770 1.00 42.22 247 SER A C 1
ATOM 1978 O O . SER A 1 247 ? -7.991 -36.142 42.632 1.00 42.22 247 SER A O 1
ATOM 1980 N N . ARG A 1 248 ? -5.984 -35.332 42.043 1.00 46.91 248 ARG A N 1
ATOM 1981 C CA . ARG A 1 248 ? -5.307 -36.605 41.735 1.00 46.91 248 ARG A CA 1
ATOM 1982 C C . ARG A 1 248 ? -3.824 -36.417 41.429 1.00 46.91 248 ARG A C 1
ATOM 1984 O O . ARG A 1 248 ? -3.432 -35.737 40.488 1.00 46.91 248 ARG A O 1
ATOM 1991 N N . GLU A 1 249 ? -3.041 -37.062 42.285 1.00 47.47 249 GLU A N 1
ATOM 1992 C CA . GLU A 1 249 ? -1.604 -37.287 42.220 1.00 47.47 249 GLU A CA 1
ATOM 1993 C C . GLU A 1 249 ? -1.179 -37.940 40.900 1.00 47.47 249 GLU A C 1
ATOM 1995 O O . GLU A 1 249 ? -1.838 -38.875 40.450 1.00 47.47 249 GLU A O 1
ATOM 2000 N N . LEU A 1 250 ? -0.026 -37.530 40.361 1.00 49.34 250 LEU A N 1
ATOM 2001 C CA . LEU A 1 250 ? 0.928 -38.410 39.679 1.00 49.34 250 LEU A CA 1
ATOM 2002 C C . LEU A 1 250 ? 2.344 -37.807 39.788 1.00 49.34 250 LEU A C 1
ATOM 2004 O O . LEU A 1 250 ? 2.543 -36.600 39.702 1.00 49.34 250 LEU A O 1
ATOM 2008 N N . SER A 1 251 ? 3.288 -38.697 40.080 1.00 51.00 251 SER A N 1
ATOM 2009 C CA . SER A 1 251 ? 4.633 -38.510 40.641 1.00 51.00 251 SER A CA 1
ATOM 2010 C C . SER A 1 251 ? 5.687 -37.898 39.682 1.00 51.00 251 SER A C 1
ATOM 2012 O O . SER A 1 251 ? 5.414 -37.741 38.492 1.00 51.00 251 SER A O 1
ATOM 2014 N N . PRO A 1 252 ? 6.903 -37.558 40.177 1.00 52.22 252 PRO A N 1
ATOM 2015 C CA . PRO A 1 252 ? 7.803 -36.595 39.549 1.00 52.22 252 PRO A CA 1
ATOM 2016 C C . PRO A 1 252 ? 8.796 -37.236 38.572 1.00 52.22 252 PRO A C 1
ATOM 2018 O O . PRO A 1 252 ? 9.413 -38.261 38.864 1.00 52.22 252 PRO A O 1
ATOM 2021 N N . GLY A 1 253 ? 8.997 -36.572 37.433 1.00 43.88 253 GLY A N 1
ATOM 2022 C CA . GLY A 1 253 ? 10.134 -36.779 36.542 1.00 43.88 253 GLY A CA 1
ATOM 2023 C C . GLY A 1 253 ? 11.171 -35.685 36.773 1.00 43.88 253 GLY A C 1
ATOM 2024 O O . GLY A 1 253 ? 10.938 -34.525 36.452 1.00 43.88 253 GLY A O 1
ATOM 2025 N N . THR A 1 254 ? 12.298 -36.066 37.360 1.00 52.34 254 THR A N 1
ATOM 2026 C CA . THR A 1 254 ? 13.517 -35.268 37.493 1.00 52.34 254 THR A CA 1
ATOM 2027 C C . THR A 1 254 ? 14.167 -35.043 36.131 1.00 52.34 254 THR A C 1
ATOM 2029 O O . THR A 1 254 ? 14.554 -36.017 35.488 1.00 52.34 254 THR A O 1
ATOM 2032 N N . THR A 1 255 ? 14.381 -33.785 35.755 1.00 47.03 255 THR A N 1
ATOM 2033 C CA . THR A 1 255 ? 15.494 -33.387 34.883 1.00 47.03 255 THR A CA 1
ATOM 2034 C C . THR A 1 255 ? 15.912 -31.974 35.250 1.00 47.03 255 THR A C 1
ATOM 2036 O O . THR A 1 255 ? 15.186 -31.014 34.996 1.00 47.03 255 THR A O 1
ATOM 2039 N N . ASP A 1 256 ? 17.080 -31.899 35.878 1.00 49.91 256 ASP A N 1
ATOM 2040 C CA . ASP A 1 256 ? 17.889 -30.704 36.043 1.00 49.91 256 ASP A CA 1
ATOM 2041 C C . ASP A 1 256 ? 18.229 -30.115 34.668 1.00 49.91 256 ASP A C 1
ATOM 2043 O O . ASP A 1 256 ? 18.762 -30.821 33.812 1.00 49.91 256 ASP A O 1
ATOM 2047 N N . HIS A 1 257 ? 17.967 -28.824 34.473 1.00 47.28 257 HIS A N 1
ATOM 2048 C CA . HIS A 1 257 ? 18.821 -27.978 33.647 1.00 47.28 257 HIS A CA 1
ATOM 2049 C C . HIS A 1 257 ? 18.781 -26.545 34.175 1.00 47.28 257 HIS A C 1
ATOM 2051 O O . HIS A 1 257 ? 17.801 -25.814 34.050 1.00 47.28 257 HIS A O 1
ATOM 2057 N N . ASP A 1 258 ? 19.887 -26.232 34.830 1.00 43.09 258 ASP A N 1
ATOM 2058 C CA . ASP A 1 258 ? 20.333 -24.954 35.349 1.00 43.09 258 ASP A CA 1
ATOM 2059 C C . ASP A 1 258 ? 20.895 -24.135 34.175 1.00 43.09 258 ASP A C 1
ATOM 2061 O O . ASP A 1 258 ? 21.857 -24.570 33.543 1.00 43.09 258 ASP A O 1
ATOM 2065 N N . GLU A 1 259 ? 20.280 -22.998 33.839 1.00 46.66 259 GLU A N 1
ATOM 2066 C CA . GLU A 1 259 ? 20.937 -21.910 33.099 1.00 46.66 259 GLU A CA 1
ATOM 2067 C C . GLU A 1 259 ? 20.129 -20.608 33.246 1.00 46.66 259 GLU A C 1
ATOM 2069 O O . GLU A 1 259 ? 19.363 -20.180 32.383 1.00 46.66 259 GLU A O 1
ATOM 2074 N N . THR A 1 260 ? 20.281 -19.961 34.401 1.00 37.81 260 THR A N 1
ATOM 2075 C CA . THR A 1 260 ? 19.943 -18.545 34.577 1.00 37.81 260 THR A CA 1
ATOM 2076 C C . THR A 1 260 ? 20.981 -17.683 33.860 1.00 37.81 260 THR A C 1
ATOM 2078 O O . THR A 1 260 ? 22.091 -17.508 34.361 1.00 37.81 260 THR A O 1
ATOM 2081 N N . ALA A 1 261 ? 20.618 -17.116 32.710 1.00 41.81 261 ALA A N 1
ATOM 2082 C CA . ALA A 1 261 ? 21.330 -15.992 32.111 1.00 41.81 261 ALA A CA 1
ATOM 2083 C C . ALA A 1 261 ? 20.574 -14.694 32.431 1.00 41.81 261 ALA A C 1
ATOM 2085 O O . ALA A 1 261 ? 19.479 -14.451 31.921 1.00 41.81 261 ALA A O 1
ATOM 2086 N N . GLU A 1 262 ? 21.158 -13.873 33.307 1.00 43.62 262 GLU A N 1
ATOM 2087 C CA . GLU A 1 262 ? 20.759 -12.484 33.536 1.00 43.62 262 GLU A CA 1
ATOM 2088 C C . GLU A 1 262 ? 20.847 -11.699 32.222 1.00 43.62 262 GLU A C 1
ATOM 2090 O O . GLU A 1 262 ? 21.908 -11.594 31.605 1.00 43.62 262 GLU A O 1
ATOM 2095 N N . PHE A 1 263 ? 19.720 -11.136 31.790 1.00 36.38 263 PHE A N 1
ATOM 2096 C CA . PHE A 1 263 ? 19.659 -10.230 30.651 1.00 36.38 263 PHE A CA 1
ATOM 2097 C C . PHE A 1 263 ? 19.663 -8.791 31.182 1.00 36.38 263 PHE A C 1
ATOM 2099 O O . PHE A 1 263 ? 18.630 -8.265 31.594 1.00 36.38 263 PHE A O 1
ATOM 2106 N N . GLU A 1 264 ? 20.832 -8.148 31.203 1.00 48.97 264 GLU A N 1
ATOM 2107 C CA . GLU A 1 264 ? 20.926 -6.703 31.432 1.00 48.97 264 GLU A CA 1
ATOM 2108 C C . GLU A 1 264 ? 20.503 -5.943 30.158 1.00 48.97 264 GLU A C 1
ATOM 2110 O O . GLU A 1 264 ? 21.087 -6.158 29.089 1.00 48.97 264 GLU A O 1
ATOM 2115 N N . PRO A 1 265 ? 19.527 -5.016 30.217 1.00 40.66 265 PRO A N 1
ATOM 2116 C CA . PRO A 1 265 ? 19.197 -4.182 29.070 1.00 40.66 265 PRO A CA 1
ATOM 2117 C C . PRO A 1 265 ? 20.282 -3.116 28.872 1.00 40.66 265 PRO A C 1
ATOM 2119 O O . PRO A 1 265 ? 20.348 -2.107 29.578 1.00 40.66 265 PRO A O 1
ATOM 2122 N N . THR A 1 266 ? 21.133 -3.322 27.867 1.00 41.22 266 THR A N 1
ATOM 2123 C CA . THR A 1 266 ? 22.079 -2.302 27.409 1.00 41.22 266 THR A CA 1
ATOM 2124 C C . THR A 1 266 ? 21.347 -1.188 26.660 1.00 41.22 266 THR A C 1
ATOM 2126 O O . THR A 1 266 ? 20.617 -1.384 25.690 1.00 41.22 266 THR A O 1
ATOM 2129 N N . LYS A 1 267 ? 21.558 0.026 27.161 1.00 40.22 267 LYS A N 1
ATOM 2130 C CA . LYS A 1 267 ? 21.095 1.314 26.640 1.00 40.22 267 LYS A CA 1
ATOM 2131 C C . LYS A 1 267 ? 21.626 1.533 25.209 1.00 40.22 267 LYS A C 1
ATOM 2133 O O . LYS A 1 267 ? 22.845 1.466 25.032 1.00 40.22 267 LYS A O 1
ATOM 2138 N N . PRO A 1 268 ? 20.799 1.844 24.192 1.00 36.47 268 PRO A N 1
ATOM 2139 C CA . PRO A 1 268 ? 21.328 2.165 22.872 1.00 36.47 268 PRO A CA 1
ATOM 2140 C C . PRO A 1 268 ? 22.037 3.524 22.915 1.00 36.47 268 PRO A C 1
ATOM 2142 O O . PRO A 1 268 ? 21.442 4.563 23.206 1.00 36.47 268 PRO A O 1
ATOM 2145 N N . ALA A 1 269 ? 23.342 3.496 22.654 1.00 36.81 269 ALA A N 1
ATOM 2146 C CA . ALA A 1 269 ? 24.153 4.678 22.426 1.00 36.81 269 ALA A CA 1
ATOM 2147 C C . ALA A 1 269 ? 23.820 5.267 21.046 1.00 36.81 269 ALA A C 1
ATOM 2149 O O . ALA A 1 269 ? 23.900 4.574 20.032 1.00 36.81 269 ALA A O 1
ATOM 2150 N N . ASN A 1 270 ? 23.484 6.557 21.012 1.00 35.12 270 ASN A N 1
ATOM 2151 C CA . ASN A 1 270 ? 23.410 7.342 19.784 1.00 35.12 270 ASN A CA 1
ATOM 2152 C C . ASN A 1 270 ? 24.768 7.297 19.075 1.00 35.12 270 ASN A C 1
ATOM 2154 O O . ASN A 1 270 ? 25.739 7.894 19.543 1.00 35.12 270 ASN A O 1
ATOM 2158 N N . LYS A 1 271 ? 24.838 6.592 17.944 1.00 30.69 271 LYS A N 1
ATOM 2159 C CA . LYS A 1 271 ? 26.021 6.566 17.089 1.00 30.69 271 LYS A CA 1
ATOM 2160 C C . LYS A 1 271 ? 25.868 7.644 16.020 1.00 30.69 271 LYS A C 1
ATOM 2162 O O . LYS A 1 271 ? 25.153 7.467 15.040 1.00 30.69 271 LYS A O 1
ATOM 2167 N N . PHE A 1 272 ? 26.539 8.771 16.240 1.00 29.42 272 PHE A N 1
ATOM 2168 C CA . PHE A 1 272 ? 26.868 9.719 15.181 1.00 29.42 272 PHE A CA 1
ATOM 2169 C C . PHE A 1 272 ? 27.712 8.990 14.125 1.00 29.42 272 PHE A C 1
ATOM 2171 O O . PHE A 1 272 ? 28.716 8.357 14.459 1.00 29.42 272 PHE A O 1
ATOM 2178 N N . ILE A 1 273 ? 27.296 9.054 12.860 1.00 30.45 273 ILE A N 1
ATOM 2179 C CA . ILE A 1 273 ? 28.118 8.616 11.729 1.00 30.45 273 ILE A CA 1
ATOM 2180 C C . ILE A 1 273 ? 29.072 9.767 11.410 1.00 30.45 273 ILE A C 1
ATOM 2182 O O . ILE A 1 273 ? 28.711 10.729 10.737 1.00 30.45 273 ILE A O 1
ATOM 2186 N N . GLU A 1 274 ? 30.284 9.677 11.944 1.00 28.16 274 GLU A N 1
ATOM 2187 C CA . GLU A 1 274 ? 31.419 10.506 11.555 1.00 28.16 274 GLU A CA 1
ATOM 2188 C C . GLU A 1 274 ? 32.167 9.774 10.428 1.00 28.16 274 GLU A C 1
ATOM 2190 O O . GLU A 1 274 ? 32.690 8.674 10.622 1.00 28.16 274 GLU A O 1
ATOM 2195 N N . TYR A 1 275 ? 32.171 10.345 9.221 1.00 30.52 275 TYR A N 1
ATOM 2196 C CA . TYR A 1 275 ? 32.936 9.810 8.095 1.00 30.52 275 TYR A CA 1
ATOM 2197 C C . TYR A 1 275 ? 34.415 10.156 8.280 1.00 30.52 275 TYR A C 1
ATOM 2199 O O . TYR A 1 275 ? 34.844 11.265 7.968 1.00 30.52 275 TYR A O 1
ATOM 2207 N N . GLN A 1 276 ? 35.211 9.199 8.758 1.00 30.64 276 GLN A N 1
ATOM 2208 C CA . GLN A 1 276 ? 36.665 9.267 8.636 1.00 30.64 276 GLN A CA 1
ATOM 2209 C C . GLN A 1 276 ? 37.110 8.558 7.356 1.00 30.64 276 GLN A C 1
ATOM 2211 O O . GLN A 1 276 ? 37.002 7.338 7.227 1.00 30.64 276 GLN A O 1
ATOM 2216 N N . PHE A 1 277 ? 37.630 9.336 6.406 1.00 34.53 277 PHE A N 1
ATOM 2217 C CA . PHE A 1 277 ? 38.368 8.804 5.268 1.00 34.53 277 PHE A CA 1
ATOM 2218 C C . PHE A 1 277 ? 39.728 8.315 5.764 1.00 34.53 277 PHE A C 1
ATOM 2220 O O . PHE A 1 277 ? 40.564 9.104 6.198 1.00 34.53 277 PHE A O 1
ATOM 2227 N N . THR A 1 278 ? 39.935 7.002 5.721 1.00 34.84 278 THR A N 1
ATOM 2228 C CA . THR A 1 278 ? 41.251 6.399 5.922 1.00 34.84 278 THR A CA 1
ATOM 2229 C C . THR A 1 278 ? 41.950 6.276 4.575 1.00 34.84 278 THR A C 1
ATOM 2231 O O . THR A 1 278 ? 41.401 5.755 3.603 1.00 34.84 278 THR A O 1
ATOM 2234 N N . ASP A 1 279 ? 43.162 6.821 4.531 1.00 40.59 279 ASP A N 1
ATOM 2235 C CA . ASP A 1 279 ? 44.059 6.801 3.386 1.00 40.59 279 ASP A CA 1
ATOM 2236 C C . ASP A 1 279 ? 44.367 5.377 2.917 1.00 40.59 279 ASP A C 1
ATOM 2238 O O . ASP A 1 279 ? 44.666 4.483 3.710 1.00 40.59 279 ASP A O 1
ATOM 2242 N N . GLY A 1 280 ? 44.411 5.212 1.595 1.00 46.62 280 GLY A N 1
ATOM 2243 C CA . GLY A 1 280 ? 45.125 4.104 0.970 1.00 46.62 280 GLY A CA 1
ATOM 2244 C C . GLY A 1 280 ? 44.253 3.139 0.184 1.00 46.62 280 GLY A C 1
ATOM 2245 O O . GLY A 1 280 ? 44.190 1.957 0.501 1.00 46.62 280 GLY A O 1
ATOM 2246 N N . SER A 1 281 ? 43.663 3.597 -0.920 1.00 35.97 281 SER A N 1
ATOM 2247 C CA . SER A 1 281 ? 43.364 2.720 -2.057 1.00 35.97 281 SER A CA 1
ATOM 2248 C C . SER A 1 281 ? 43.314 3.516 -3.355 1.00 35.97 281 SER A C 1
ATOM 2250 O O . SER A 1 281 ? 42.742 4.597 -3.432 1.00 35.97 281 SER A O 1
ATOM 2252 N N . ARG A 1 282 ? 43.994 2.984 -4.373 1.00 48.78 282 ARG A N 1
ATOM 2253 C CA . ARG A 1 282 ? 44.180 3.583 -5.697 1.00 48.78 282 ARG A CA 1
ATOM 2254 C C . ARG A 1 282 ? 42.832 3.727 -6.407 1.00 48.78 282 ARG A C 1
ATOM 2256 O O . ARG A 1 282 ? 42.265 2.734 -6.850 1.00 48.78 282 ARG A O 1
ATOM 2263 N N . ILE A 1 283 ? 42.353 4.962 -6.534 1.00 40.03 283 ILE A N 1
ATOM 2264 C CA . ILE A 1 283 ? 41.149 5.302 -7.298 1.00 40.03 283 ILE A CA 1
ATOM 2265 C C . ILE A 1 283 ? 41.540 5.528 -8.764 1.00 40.03 283 ILE A C 1
ATOM 2267 O O . ILE A 1 283 ? 42.530 6.192 -9.072 1.00 40.03 283 ILE A O 1
ATOM 2271 N N . ALA A 1 284 ? 40.759 4.931 -9.663 1.00 44.47 284 ALA A N 1
ATOM 2272 C CA . ALA A 1 284 ? 40.856 5.061 -11.111 1.00 44.47 284 ALA A CA 1
ATOM 2273 C C . ALA A 1 284 ? 40.723 6.531 -11.585 1.00 44.47 284 ALA A C 1
ATOM 2275 O O . ALA A 1 284 ? 40.005 7.317 -10.964 1.00 44.47 284 ALA A O 1
ATOM 2276 N N . PRO A 1 285 ? 41.344 6.920 -12.716 1.00 40.81 285 PRO A N 1
ATOM 2277 C CA . PRO A 1 285 ? 41.503 8.324 -13.119 1.00 40.81 285 PRO A CA 1
ATOM 2278 C C . PRO A 1 285 ? 40.226 9.043 -13.606 1.00 40.81 285 PRO A C 1
ATOM 2280 O O . PRO A 1 285 ? 40.320 10.165 -14.090 1.00 40.81 285 PRO A O 1
ATOM 2283 N N . CYS A 1 286 ? 39.027 8.467 -13.467 1.00 42.34 286 CYS A N 1
ATOM 2284 C CA . CYS A 1 286 ? 37.785 9.114 -13.925 1.00 42.34 286 CYS A CA 1
ATOM 2285 C C . CYS A 1 286 ? 37.136 10.063 -12.900 1.00 42.34 286 CYS A C 1
ATOM 2287 O O . CYS A 1 286 ? 36.299 10.872 -13.284 1.00 42.34 286 CYS A O 1
ATOM 2289 N N . LEU A 1 287 ? 37.530 10.028 -11.621 1.00 41.88 287 LEU A N 1
ATOM 2290 C CA . LEU A 1 287 ? 36.904 10.859 -10.576 1.00 41.88 287 LEU A CA 1
ATOM 2291 C C . LEU A 1 287 ? 37.627 12.188 -10.292 1.00 41.88 287 LEU A C 1
ATOM 2293 O O . LEU A 1 287 ? 37.079 13.046 -9.606 1.00 41.88 287 LEU A O 1
ATOM 2297 N N . LEU A 1 288 ? 38.818 12.417 -10.860 1.00 41.00 288 LEU A N 1
ATOM 2298 C CA . LEU A 1 288 ? 39.569 13.655 -10.607 1.00 41.00 288 LEU A CA 1
ATOM 2299 C C . LEU A 1 288 ? 39.000 14.876 -11.356 1.00 41.00 288 LEU A C 1
ATOM 2301 O O . LEU A 1 288 ? 39.172 16.005 -10.906 1.00 41.00 288 LEU A O 1
ATOM 2305 N N . SER A 1 289 ? 38.292 14.670 -12.473 1.00 43.16 289 SER A N 1
ATOM 2306 C CA . SER A 1 289 ? 37.794 15.784 -13.295 1.00 43.16 289 SER A CA 1
ATOM 2307 C C . SER A 1 289 ? 36.535 16.450 -12.727 1.00 43.16 289 SER A C 1
ATOM 2309 O O . SER A 1 289 ? 36.285 17.616 -13.018 1.00 43.16 289 SER A O 1
ATOM 2311 N N . ILE A 1 290 ? 35.760 15.743 -11.898 1.00 46.97 290 ILE A N 1
ATOM 2312 C CA . ILE A 1 290 ? 34.530 16.278 -11.290 1.00 46.97 290 ILE A CA 1
ATOM 2313 C C . ILE A 1 290 ? 34.859 17.070 -10.014 1.00 46.97 290 ILE A C 1
ATOM 2315 O O . ILE A 1 290 ? 34.268 18.121 -9.769 1.00 46.97 290 ILE A O 1
ATOM 2319 N N . CYS A 1 291 ? 35.871 16.651 -9.248 1.00 41.41 291 CYS A N 1
ATOM 2320 C CA . CYS A 1 291 ? 36.272 17.360 -8.029 1.00 41.41 291 CYS A CA 1
ATOM 2321 C C . CYS A 1 291 ? 36.963 18.710 -8.301 1.00 41.41 291 CYS A C 1
ATOM 2323 O O . CYS A 1 291 ? 36.829 19.629 -7.495 1.00 41.41 291 CYS A O 1
ATOM 2325 N N . ILE A 1 292 ? 37.654 18.877 -9.436 1.00 48.62 292 ILE A N 1
ATOM 2326 C CA . ILE A 1 292 ? 38.294 20.161 -9.784 1.00 48.62 292 ILE A CA 1
ATOM 2327 C C . ILE A 1 292 ? 37.244 21.226 -10.156 1.00 48.62 292 ILE A C 1
ATOM 2329 O O . ILE A 1 292 ? 37.397 22.387 -9.785 1.00 48.62 292 ILE A O 1
ATOM 2333 N N . LEU A 1 293 ? 36.130 20.836 -10.788 1.00 45.12 293 LEU A N 1
ATOM 2334 C CA . LEU A 1 293 ? 35.043 21.766 -11.125 1.00 45.12 293 LEU A CA 1
ATOM 2335 C C . LEU A 1 293 ? 34.281 22.268 -9.888 1.00 45.12 293 LEU A C 1
ATOM 2337 O O . LEU A 1 293 ? 33.915 23.440 -9.835 1.00 45.12 293 LEU A O 1
ATOM 2341 N N . ALA A 1 294 ? 34.108 21.427 -8.864 1.00 44.00 294 ALA A N 1
ATOM 2342 C CA . ALA A 1 294 ? 33.444 21.829 -7.623 1.00 44.00 294 ALA A CA 1
ATOM 2343 C C . ALA A 1 294 ? 34.278 22.830 -6.794 1.00 44.00 294 ALA A C 1
ATOM 2345 O O . ALA A 1 294 ? 33.724 23.734 -6.171 1.00 44.00 294 ALA A O 1
ATOM 2346 N N . ILE A 1 295 ? 35.612 22.721 -6.828 1.00 46.62 295 ILE A N 1
ATOM 2347 C CA . ILE A 1 295 ? 36.509 23.629 -6.093 1.00 46.62 295 ILE A CA 1
ATOM 2348 C C . ILE A 1 295 ? 36.646 24.982 -6.813 1.00 46.62 295 ILE A C 1
ATOM 2350 O O . ILE A 1 295 ? 36.673 26.023 -6.157 1.00 46.62 295 ILE A O 1
ATOM 2354 N N . SER A 1 296 ? 36.633 25.011 -8.151 1.00 43.56 296 SER A N 1
ATOM 2355 C CA . SER A 1 296 ? 36.613 26.274 -8.910 1.00 43.56 296 SER A CA 1
ATOM 2356 C C . SER A 1 296 ? 35.306 27.063 -8.757 1.00 43.56 296 SER A C 1
ATOM 2358 O O . SER A 1 296 ? 35.321 28.286 -8.898 1.00 43.56 296 SER A O 1
ATOM 2360 N N . PHE A 1 297 ? 34.193 26.400 -8.429 1.00 43.12 297 PHE A N 1
ATOM 2361 C CA . PHE A 1 297 ? 32.913 27.073 -8.187 1.00 43.12 297 PHE A CA 1
ATOM 2362 C C . PHE A 1 297 ? 32.849 27.755 -6.810 1.00 43.12 297 PHE A C 1
ATOM 2364 O O . PHE A 1 297 ? 32.219 28.799 -6.677 1.00 43.12 297 PHE A O 1
ATOM 2371 N N . MET A 1 298 ? 33.547 27.225 -5.798 1.00 41.44 298 MET A N 1
ATOM 2372 C CA . MET A 1 298 ? 33.557 27.821 -4.454 1.00 41.44 298 MET A CA 1
ATOM 2373 C C . MET A 1 298 ? 34.550 28.980 -4.287 1.00 41.44 298 MET A C 1
ATOM 2375 O O . MET A 1 298 ? 34.341 29.838 -3.436 1.00 41.44 298 MET A O 1
ATOM 2379 N N . ILE A 1 299 ? 35.606 29.055 -5.103 1.00 49.75 299 ILE A N 1
ATOM 2380 C CA . ILE A 1 299 ? 36.610 30.133 -5.005 1.00 49.75 299 ILE A CA 1
ATOM 2381 C C . ILE A 1 299 ? 36.113 31.459 -5.617 1.00 49.75 299 ILE A C 1
ATOM 2383 O O . ILE A 1 299 ? 36.644 32.512 -5.289 1.00 49.75 299 ILE A O 1
ATOM 2387 N N . ASN A 1 300 ? 35.059 31.447 -6.440 1.00 41.59 300 ASN A N 1
ATOM 2388 C CA . ASN A 1 300 ? 34.485 32.667 -7.030 1.00 41.59 300 ASN A CA 1
ATOM 2389 C C . ASN A 1 300 ? 33.373 33.326 -6.187 1.00 41.59 300 ASN A C 1
ATOM 2391 O O . ASN A 1 300 ? 32.740 34.265 -6.660 1.00 41.59 300 ASN A O 1
ATOM 2395 N N . PHE A 1 301 ? 33.120 32.850 -4.963 1.00 44.09 301 PHE A N 1
ATOM 2396 C CA . PHE A 1 301 ? 32.072 33.386 -4.079 1.00 44.09 301 PHE A CA 1
ATOM 2397 C C . PHE A 1 301 ? 32.583 33.893 -2.717 1.00 44.09 301 PHE A C 1
ATOM 2399 O O . PHE A 1 301 ? 31.794 34.046 -1.783 1.00 44.09 301 PHE A O 1
ATOM 2406 N N . ILE A 1 302 ? 33.882 34.198 -2.611 1.00 45.75 302 ILE A N 1
ATOM 2407 C CA . ILE A 1 302 ? 34.482 34.943 -1.488 1.00 45.75 302 ILE A CA 1
ATOM 2408 C C . ILE A 1 302 ? 35.136 36.215 -2.021 1.00 45.75 302 ILE A C 1
ATOM 2410 O O . ILE A 1 302 ? 35.882 36.106 -3.019 1.00 45.75 302 ILE A O 1
#

Foldseek 3Di:
DWDWDDPDPPDPQTDTEPCLPFACVVVLVVCVVVVPDVVVSVSRDHHREYEDDPPDDPSRQEYEDEAEPQDPDLSQLSHQEYEDAYEDEQHQDQEDDANNRHAEYAYNDPAANYEAYQHQNHAYHVSCLNHHYHDPDQAGHYHHYNHNNYAAEPVCCPGPCNVRHVPPGHHPPPPPVPPDPPDDPDDDDDDDPDDPDPDPDDPDDDDDDDDDDDDDDDDDDDDDDDDDDDDDDPDDPPDDDDDDDDDDDDDDDDDDDDDDDDDDDDDDDDDDPDDDDDDDDDDDPPPPVVVVVVVVVVVVPD

pLDDT: mean 73.44, std 23.82, range [28.16, 98.56]

Organism: Haemonchus placei (NCBI:txid6290)